Protein AF-A0A401FYY7-F1 (afdb_monomer)

Solvent-accessible surface area (backbone atoms only — not comparable to full-atom values): 11996 Å² total; per-residue (Å²): 141,81,68,73,78,65,67,81,70,75,74,79,74,84,84,77,81,66,84,77,64,70,66,56,82,83,46,60,68,59,44,51,37,48,54,52,28,50,55,24,48,53,52,36,46,54,49,53,52,37,45,75,74,70,44,91,59,58,73,73,67,46,46,60,27,31,53,48,30,21,55,30,21,47,52,44,15,53,54,24,49,79,69,70,36,59,67,46,15,52,27,20,43,49,28,18,54,28,26,48,53,34,45,51,34,63,74,69,70,51,63,72,66,60,42,51,53,31,52,56,54,26,56,54,28,53,54,47,40,44,51,72,33,66,67,58,46,39,44,52,54,44,44,49,50,52,51,37,53,52,23,61,74,70,64,38,53,70,56,37,37,52,44,20,51,50,42,30,52,53,15,50,45,38,30,54,44,19,65,76,73,68,36,67,71,43,35,54,43,14,52,50,35,26,51,23,18,51,45,24,28,56,18,38,77,67,69,31,63,68,46,28,51,52,22,54,62,55,33,44,53,57,38,54,51,42,54,71,74,53,109

Nearest PDB structures (foldseek):
  6ff6-assembly1_A-2  TM=3.230E-01  e=2.719E-02  synthetic construct
  1nze-assembly1_A  TM=7.481E-01  e=4.403E+00  Spinacia oleracea
  5xsj-assembly1_L  TM=5.744E-01  e=2.613E+00  Clostridium beijerinckii NCIMB 8052
  7udm-assembly1_A  TM=2.481E-01  e=8.077E-01  synthetic construct

Organism: NCBI:txid45657

Structure (mmCIF, N/CA/C/O backbone):
data_AF-A0A401FYY7-F1
#
_entry.id   AF-A0A401FYY7-F1
#
loop_
_atom_site.group_PDB
_atom_site.id
_atom_site.type_symbol
_atom_site.label_atom_id
_atom_site.label_alt_id
_atom_site.label_comp_id
_atom_site.label_asym_id
_atom_site.label_entity_id
_atom_site.label_seq_id
_atom_site.pdbx_PDB_ins_code
_atom_site.Cartn_x
_atom_site.Cartn_y
_atom_site.Cartn_z
_atom_site.occupancy
_atom_site.B_iso_or_equiv
_atom_site.auth_seq_id
_atom_site.auth_comp_id
_atom_site.auth_asym_id
_atom_site.auth_atom_id
_atom_site.pdbx_PDB_model_num
ATOM 1 N N . MET A 1 1 ? 9.884 29.434 -7.632 1.00 34.97 1 MET A N 1
ATOM 2 C CA . MET A 1 1 ? 8.665 28.593 -7.743 1.00 34.97 1 MET A CA 1
ATOM 3 C C . MET A 1 1 ? 8.981 27.089 -7.889 1.00 34.97 1 MET A C 1
ATOM 5 O O . MET A 1 1 ? 8.393 26.422 -8.722 1.00 34.97 1 MET A O 1
ATOM 9 N N . LYS A 1 2 ? 9.890 26.516 -7.077 1.00 31.02 2 LYS A N 1
ATOM 10 C CA . LYS A 1 2 ? 10.309 25.090 -7.161 1.00 31.02 2 LYS A CA 1
ATOM 11 C C . LYS A 1 2 ? 9.774 24.203 -6.016 1.00 31.02 2 LYS A C 1
ATOM 13 O O . LYS A 1 2 ? 10.138 23.041 -5.916 1.00 31.02 2 LYS A O 1
ATOM 18 N N . ARG A 1 3 ? 8.944 24.753 -5.119 1.00 32.41 3 ARG A N 1
ATOM 19 C CA . ARG A 1 3 ? 8.534 24.089 -3.865 1.00 32.41 3 ARG A CA 1
ATOM 20 C C . ARG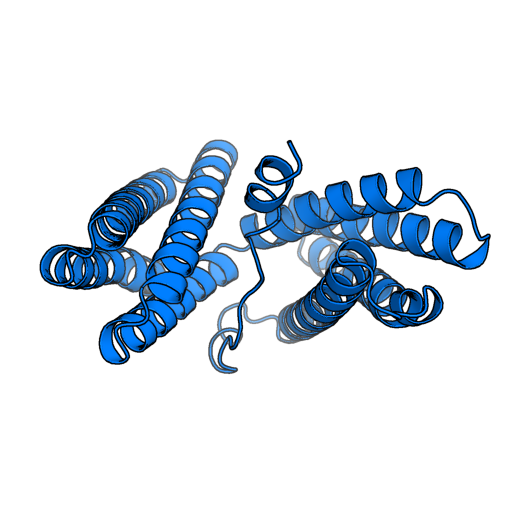 A 1 3 ? 7.188 23.351 -3.924 1.00 32.41 3 ARG A C 1
ATOM 22 O O . ARG A 1 3 ? 6.974 22.504 -3.075 1.00 32.41 3 ARG A O 1
ATOM 29 N N . MET A 1 4 ? 6.320 23.604 -4.908 1.00 25.28 4 MET A N 1
ATOM 30 C CA . MET A 1 4 ? 4.977 22.992 -4.937 1.00 25.28 4 MET A CA 1
ATOM 31 C C . MET A 1 4 ? 4.912 21.592 -5.562 1.00 25.28 4 MET A C 1
ATOM 33 O O . MET A 1 4 ? 4.047 20.814 -5.186 1.00 25.28 4 MET A O 1
ATOM 37 N N . ALA A 1 5 ? 5.864 21.209 -6.418 1.00 30.14 5 ALA A N 1
ATOM 38 C CA . ALA A 1 5 ? 5.933 19.834 -6.930 1.00 30.14 5 ALA A CA 1
ATOM 39 C C . ALA A 1 5 ? 6.381 18.808 -5.862 1.00 30.14 5 ALA A C 1
ATOM 41 O O . ALA A 1 5 ? 6.237 17.609 -6.063 1.00 30.14 5 ALA A O 1
ATOM 42 N N . ARG A 1 6 ? 6.890 19.278 -4.711 1.00 35.00 6 ARG A N 1
ATOM 43 C CA . ARG A 1 6 ? 7.362 18.444 -3.593 1.00 35.00 6 ARG A CA 1
ATOM 44 C C . ARG A 1 6 ? 6.236 17.825 -2.759 1.00 35.00 6 ARG A C 1
ATOM 46 O O . ARG A 1 6 ? 6.520 16.932 -1.976 1.00 35.00 6 ARG A O 1
ATOM 53 N N . LEU A 1 7 ? 4.986 18.273 -2.914 1.00 28.64 7 LEU A N 1
ATOM 54 C CA . LEU A 1 7 ? 3.879 17.826 -2.058 1.00 28.64 7 LEU A CA 1
ATOM 55 C C . LEU A 1 7 ? 3.088 16.627 -2.611 1.00 28.64 7 LEU A C 1
ATOM 57 O O . LEU A 1 7 ? 2.381 15.985 -1.852 1.00 28.64 7 LEU A O 1
ATOM 61 N N . MET A 1 8 ? 3.210 16.294 -3.902 1.00 29.27 8 MET A N 1
ATOM 62 C CA . MET A 1 8 ? 2.461 15.175 -4.508 1.00 29.27 8 MET A CA 1
ATOM 63 C C . MET A 1 8 ? 3.218 13.838 -4.526 1.00 29.27 8 MET A C 1
ATOM 65 O O . MET A 1 8 ? 2.650 12.822 -4.906 1.00 29.27 8 MET A O 1
ATOM 69 N N . VAL A 1 9 ? 4.490 13.825 -4.113 1.00 32.56 9 VAL A N 1
ATOM 70 C CA . VAL A 1 9 ? 5.359 12.627 -4.100 1.00 32.56 9 VAL A CA 1
ATOM 71 C C . VAL A 1 9 ? 5.459 12.011 -2.688 1.00 32.56 9 VAL A C 1
ATOM 73 O O . VAL A 1 9 ? 6.023 10.936 -2.499 1.00 32.56 9 VAL A O 1
ATOM 76 N N . ILE A 1 10 ? 4.854 12.662 -1.688 1.00 32.62 10 ILE A N 1
ATOM 77 C CA . ILE A 1 10 ? 4.784 12.218 -0.290 1.00 32.62 10 ILE A CA 1
ATOM 78 C C . ILE A 1 10 ? 3.644 11.199 -0.148 1.00 32.62 10 ILE A C 1
ATOM 80 O O . ILE A 1 10 ? 2.562 11.545 0.298 1.00 32.62 10 ILE A O 1
ATOM 84 N N . CYS A 1 11 ? 3.860 9.960 -0.586 1.00 31.83 11 CYS A N 1
ATOM 85 C CA . CYS A 1 11 ? 3.045 8.784 -0.227 1.00 31.83 11 CYS A CA 1
ATOM 86 C C . CYS A 1 11 ? 3.949 7.532 -0.194 1.00 31.83 11 CYS A C 1
ATOM 88 O O . CYS A 1 11 ? 3.632 6.477 -0.745 1.00 31.83 11 CYS A O 1
ATOM 90 N N . PHE A 1 12 ? 5.148 7.685 0.389 1.00 39.62 12 PH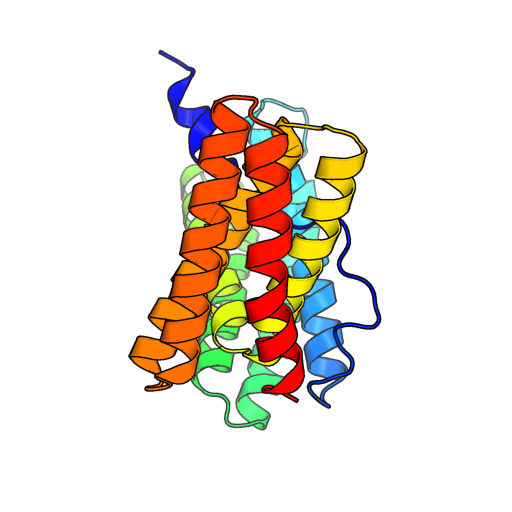E A N 1
ATOM 91 C CA . PHE A 1 12 ? 6.129 6.619 0.620 1.00 39.62 12 PHE A CA 1
ATOM 92 C C . PHE A 1 12 ? 5.573 5.587 1.616 1.00 39.62 12 PHE A C 1
ATOM 94 O O . PHE A 1 12 ? 5.674 5.737 2.829 1.00 39.62 12 PHE A O 1
ATOM 101 N N . VAL A 1 13 ? 4.948 4.542 1.077 1.00 34.25 13 VAL A N 1
ATOM 102 C CA . VAL A 1 13 ? 5.438 3.162 1.193 1.00 34.25 13 VAL A CA 1
ATOM 103 C C . VAL A 1 13 ? 6.042 2.795 2.564 1.00 34.25 13 VAL A C 1
ATOM 105 O O . VAL A 1 13 ? 7.248 2.873 2.788 1.00 34.25 13 VAL A O 1
ATOM 108 N N . SER A 1 14 ? 5.149 2.378 3.463 1.00 37.47 14 SER A N 1
ATOM 109 C CA . SER A 1 14 ? 5.256 1.188 4.327 1.00 37.47 14 SER A CA 1
ATOM 110 C C . SER A 1 14 ? 6.664 0.627 4.593 1.00 37.47 14 SER A C 1
ATOM 112 O O . SER A 1 14 ? 7.123 -0.338 3.968 1.00 37.47 14 SER A O 1
ATOM 114 N N . LEU A 1 15 ? 7.314 1.175 5.619 1.00 31.44 15 LEU A N 1
ATOM 115 C CA . LEU A 1 15 ? 8.371 0.493 6.355 1.00 31.44 15 LEU A CA 1
ATOM 116 C C . LEU A 1 15 ? 7.721 -0.443 7.385 1.00 31.44 15 LEU A C 1
ATOM 118 O O . LEU A 1 15 ? 7.143 0.019 8.355 1.00 31.44 15 LEU A O 1
ATOM 122 N N . LEU A 1 16 ? 7.923 -1.754 7.187 1.00 36.19 16 LEU A N 1
ATOM 123 C CA . LEU A 1 16 ? 7.685 -2.853 8.142 1.00 36.19 16 LEU A CA 1
ATOM 124 C C . LEU A 1 16 ? 6.231 -3.353 8.277 1.00 36.19 16 LEU A C 1
ATOM 126 O O . LEU A 1 16 ? 5.574 -3.131 9.286 1.00 36.19 16 LEU A O 1
ATOM 130 N N . MET A 1 17 ? 5.769 -4.190 7.337 1.00 33.38 17 MET A N 1
ATOM 131 C CA . MET A 1 17 ? 4.625 -5.077 7.616 1.00 33.38 17 MET A CA 1
ATOM 132 C C . MET A 1 17 ? 5.096 -6.413 8.214 1.00 33.38 17 MET A C 1
ATOM 134 O O . MET A 1 17 ? 5.808 -7.160 7.533 1.00 33.38 17 MET A O 1
ATOM 138 N N . PRO A 1 18 ? 4.734 -6.735 9.474 1.00 32.28 18 PRO A N 1
ATOM 139 C CA . PRO A 1 18 ? 5.221 -7.925 10.155 1.00 32.28 18 PRO A CA 1
ATOM 140 C C . PRO A 1 18 ? 4.635 -9.211 9.562 1.00 32.28 18 PRO A C 1
ATOM 142 O O . PRO A 1 18 ? 3.463 -9.304 9.203 1.00 32.28 18 PRO A O 1
ATOM 145 N N . ALA A 1 19 ? 5.485 -10.235 9.499 1.00 31.52 19 ALA A N 1
ATOM 146 C CA . ALA A 1 19 ? 5.280 -11.513 8.824 1.00 31.52 19 ALA A CA 1
ATOM 147 C C . ALA A 1 19 ? 3.986 -12.278 9.188 1.00 31.52 19 ALA A C 1
ATOM 149 O O . ALA A 1 19 ? 3.525 -13.069 8.364 1.00 31.52 19 ALA A O 1
ATOM 150 N N . ALA A 1 20 ? 3.389 -12.013 10.356 1.00 30.67 20 ALA A N 1
ATOM 151 C CA . ALA A 1 20 ? 2.183 -12.672 10.878 1.00 30.67 20 ALA A CA 1
ATOM 152 C C . ALA A 1 20 ? 0.874 -12.255 10.181 1.00 30.67 20 ALA A C 1
ATOM 154 O O . ALA A 1 20 ? -0.130 -12.953 10.265 1.00 30.67 20 ALA A O 1
ATOM 155 N N . VAL A 1 21 ? 0.905 -11.121 9.484 1.00 31.28 21 VAL A N 1
ATOM 156 C CA . VAL A 1 21 ? -0.242 -10.485 8.840 1.00 31.28 21 VAL A CA 1
ATOM 157 C C . VAL A 1 21 ? -0.788 -11.334 7.685 1.00 31.28 21 VAL A C 1
ATOM 159 O O . VAL A 1 21 ? -1.969 -11.625 7.628 1.00 31.28 21 VAL A O 1
ATOM 162 N N . LEU A 1 22 ? 0.077 -11.899 6.846 1.00 34.59 22 LEU A N 1
ATOM 163 C CA . LEU A 1 22 ? -0.355 -12.640 5.661 1.00 34.59 22 LEU A CA 1
ATOM 164 C C . LEU A 1 22 ? -0.590 -14.139 5.915 1.00 34.59 22 LEU A C 1
ATOM 166 O O . LEU A 1 22 ? -0.252 -14.956 5.071 1.00 34.59 22 LEU A O 1
ATOM 170 N N . ALA A 1 23 ? -1.132 -14.524 7.068 1.00 32.59 23 ALA A N 1
ATOM 171 C CA . ALA A 1 23 ? -1.552 -15.907 7.335 1.00 32.59 23 ALA A CA 1
ATOM 172 C C . ALA A 1 23 ? -3.072 -16.115 7.147 1.00 32.59 23 ALA A C 1
ATOM 174 O O . ALA A 1 23 ? -3.551 -17.243 7.203 1.00 32.59 23 ALA A O 1
ATOM 175 N N . ALA A 1 24 ? -3.843 -15.046 6.900 1.00 35.16 24 ALA A N 1
ATOM 176 C CA . ALA A 1 24 ? -5.304 -15.087 6.991 1.00 35.16 24 ALA A CA 1
ATOM 177 C C . ALA A 1 24 ? -6.064 -15.341 5.666 1.00 35.16 24 ALA A C 1
ATOM 179 O O . ALA A 1 24 ? -7.232 -15.706 5.717 1.00 35.16 24 ALA A O 1
ATOM 180 N N . THR A 1 25 ? -5.442 -15.239 4.475 1.00 44.88 25 THR A N 1
ATOM 181 C CA . THR A 1 25 ? -6.155 -15.530 3.197 1.00 44.88 25 THR A CA 1
ATOM 182 C C . THR A 1 25 ? -6.094 -16.988 2.725 1.00 44.88 25 THR A C 1
ATOM 184 O O . THR A 1 25 ? -6.658 -17.305 1.679 1.00 44.88 25 THR A O 1
ATOM 187 N N . GLY A 1 26 ? -5.425 -17.887 3.455 1.00 47.75 26 GLY A N 1
ATOM 188 C CA . GLY A 1 26 ? -5.318 -19.314 3.110 1.00 47.75 26 GLY A CA 1
ATOM 189 C C . GLY A 1 26 ? -4.534 -19.644 1.827 1.00 47.75 26 GLY A C 1
ATOM 190 O O . GLY A 1 26 ? -4.282 -20.815 1.568 1.00 47.75 26 GLY A O 1
ATOM 191 N N . ASP A 1 27 ? -4.118 -18.645 1.043 1.00 61.56 27 ASP A N 1
ATOM 192 C CA . ASP A 1 27 ? -3.336 -18.813 -0.185 1.00 61.56 27 ASP A CA 1
ATOM 193 C C . ASP A 1 27 ? -1.938 -18.207 0.008 1.00 61.56 27 ASP A C 1
ATOM 195 O O . ASP A 1 27 ? -1.643 -17.070 -0.379 1.00 61.56 27 ASP A O 1
ATOM 199 N N . GLU A 1 28 ? -1.074 -18.967 0.687 1.00 67.19 28 GLU A N 1
ATOM 200 C CA . GLU A 1 28 ? 0.308 -18.570 0.983 1.00 67.19 28 GLU A CA 1
ATOM 201 C C . GLU A 1 28 ? 1.094 -18.195 -0.283 1.00 67.19 28 GLU A C 1
ATOM 203 O O . GLU A 1 28 ? 1.972 -17.327 -0.234 1.00 67.19 28 GLU A O 1
ATOM 208 N N . ALA A 1 29 ? 0.754 -18.794 -1.430 1.00 69.06 29 ALA A N 1
ATOM 209 C CA . ALA A 1 29 ? 1.386 -18.499 -2.709 1.00 69.06 29 ALA A CA 1
ATOM 210 C C . ALA A 1 29 ? 1.041 -17.084 -3.191 1.00 69.06 29 ALA A C 1
ATOM 212 O O . ALA A 1 29 ? 1.950 -16.319 -3.537 1.00 69.06 29 ALA A O 1
ATOM 213 N N . PHE A 1 30 ? -0.241 -16.701 -3.150 1.00 67.25 30 PHE A N 1
ATOM 214 C CA . PHE A 1 30 ? -0.674 -15.344 -3.502 1.00 67.25 30 PHE A CA 1
ATOM 215 C C . PHE A 1 30 ? -0.003 -14.299 -2.608 1.00 67.25 30 PHE A C 1
ATOM 217 O O . PHE A 1 30 ? 0.519 -13.289 -3.081 1.00 67.25 30 PHE A O 1
ATOM 224 N N . LEU A 1 31 ? 0.048 -14.568 -1.307 1.00 65.44 31 LEU A N 1
ATOM 225 C CA . LEU A 1 31 ? 0.601 -13.654 -0.311 1.00 65.44 31 LEU A CA 1
ATOM 226 C C . LEU A 1 31 ? 2.118 -13.497 -0.427 1.00 65.44 31 LEU A C 1
ATOM 228 O O . LEU A 1 31 ? 2.640 -12.388 -0.302 1.00 65.44 31 LEU A O 1
ATOM 232 N N . SER A 1 32 ? 2.834 -14.591 -0.683 1.00 73.00 32 SER A N 1
ATOM 233 C CA . SER A 1 32 ? 4.276 -14.567 -0.940 1.00 73.00 32 SER A CA 1
ATOM 234 C C . SER A 1 32 ? 4.602 -13.725 -2.177 1.00 73.00 32 SER A C 1
ATOM 236 O O . SER A 1 32 ? 5.463 -12.840 -2.129 1.00 73.00 32 SER A O 1
ATOM 238 N N . LEU A 1 33 ? 3.847 -13.920 -3.262 1.00 75.00 33 LEU A N 1
ATOM 239 C CA . LEU A 1 33 ? 4.000 -13.141 -4.491 1.00 75.00 33 LEU A CA 1
ATOM 240 C C . LEU A 1 33 ? 3.649 -11.672 -4.295 1.00 75.00 33 LEU A C 1
ATOM 242 O O . LEU A 1 33 ? 4.373 -10.801 -4.780 1.00 75.00 33 LEU A O 1
ATOM 246 N N . TYR A 1 34 ? 2.587 -11.380 -3.547 1.00 72.44 34 TYR A N 1
ATOM 247 C CA . TYR A 1 34 ? 2.219 -10.013 -3.212 1.00 72.44 34 TYR A CA 1
ATOM 248 C C . TYR A 1 34 ? 3.331 -9.323 -2.407 1.00 72.44 34 TYR A C 1
ATOM 250 O O . TYR A 1 34 ? 3.779 -8.241 -2.784 1.00 72.44 34 TYR A O 1
ATOM 258 N N . ARG A 1 35 ? 3.870 -9.978 -1.366 1.00 71.62 35 ARG A N 1
ATOM 259 C CA . ARG A 1 35 ? 5.002 -9.452 -0.577 1.00 71.62 35 ARG A CA 1
ATOM 260 C C . ARG A 1 35 ? 6.238 -9.196 -1.437 1.00 71.62 35 ARG A C 1
ATOM 262 O O . ARG A 1 35 ? 6.878 -8.155 -1.298 1.00 71.62 35 ARG A O 1
ATOM 269 N N . SER A 1 36 ? 6.566 -10.120 -2.338 1.00 80.31 36 SER A N 1
ATOM 270 C CA . SER A 1 36 ? 7.683 -9.937 -3.267 1.00 80.31 36 SER A CA 1
ATOM 271 C C . SER A 1 36 ? 7.436 -8.764 -4.222 1.00 80.31 36 SER A C 1
ATOM 273 O O . SER A 1 36 ? 8.339 -7.958 -4.426 1.00 80.31 36 SER A O 1
ATOM 275 N N . THR A 1 37 ? 6.213 -8.616 -4.740 1.00 79.12 37 THR A N 1
ATOM 276 C CA . THR A 1 37 ? 5.810 -7.479 -5.589 1.00 79.12 37 THR A CA 1
ATOM 277 C C . THR A 1 37 ? 5.938 -6.158 -4.842 1.00 79.12 37 THR A C 1
ATOM 279 O O . THR A 1 37 ? 6.509 -5.209 -5.375 1.00 79.12 37 THR A O 1
ATOM 282 N N . ALA A 1 38 ? 5.474 -6.101 -3.592 1.00 71.62 38 ALA A N 1
ATOM 283 C CA . ALA A 1 38 ? 5.597 -4.922 -2.744 1.00 71.62 38 ALA A CA 1
ATOM 284 C C . ALA A 1 38 ? 7.071 -4.564 -2.505 1.00 71.62 38 ALA A C 1
ATOM 286 O O . ALA A 1 38 ? 7.470 -3.429 -2.735 1.00 71.62 38 ALA A O 1
ATOM 287 N N . LYS A 1 39 ? 7.924 -5.537 -2.161 1.00 78.44 39 LYS A N 1
ATOM 288 C CA . LYS A 1 39 ? 9.366 -5.295 -1.985 1.00 78.44 39 LYS A CA 1
ATOM 289 C C . LYS A 1 39 ? 10.005 -4.667 -3.230 1.00 78.44 39 LYS A C 1
ATOM 291 O O . LYS A 1 39 ? 10.706 -3.663 -3.112 1.00 78.44 39 LYS A O 1
ATOM 296 N N . SER A 1 40 ? 9.748 -5.226 -4.411 1.00 83.19 40 SER A N 1
ATOM 297 C CA . SER A 1 40 ? 10.289 -4.689 -5.665 1.00 83.19 40 SER A CA 1
ATOM 298 C C . SER A 1 40 ? 9.677 -3.328 -6.013 1.00 83.19 40 SER A C 1
ATOM 300 O O . SER A 1 40 ? 10.382 -2.453 -6.503 1.00 83.19 40 SER A O 1
ATOM 302 N N . THR A 1 41 ? 8.408 -3.087 -5.673 1.00 77.56 41 THR A N 1
ATOM 303 C CA . THR A 1 41 ? 7.768 -1.763 -5.795 1.00 77.56 41 THR A CA 1
ATOM 304 C C . THR A 1 41 ? 8.489 -0.708 -4.970 1.00 77.56 41 THR A C 1
ATOM 306 O O . THR A 1 41 ? 8.759 0.384 -5.467 1.00 77.56 41 THR A O 1
ATOM 309 N N . ASN A 1 42 ? 8.849 -1.049 -3.734 1.00 67.50 42 ASN A N 1
ATOM 310 C CA . ASN A 1 42 ? 9.546 -0.149 -2.820 1.00 67.50 42 ASN A CA 1
ATOM 311 C C . ASN A 1 42 ? 10.93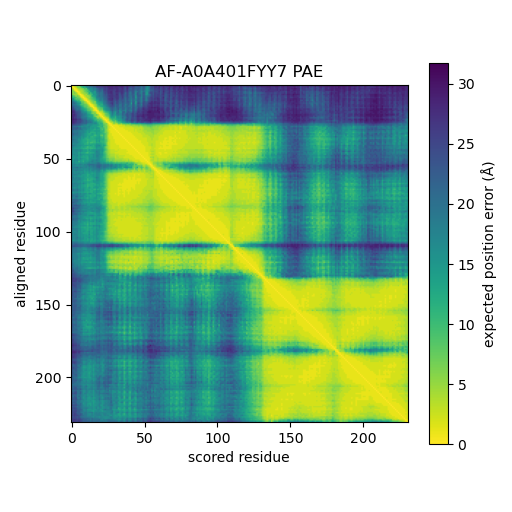9 0.192 -3.352 1.00 67.50 42 ASN A C 1
ATOM 313 O O . ASN A 1 42 ? 11.349 1.351 -3.342 1.00 67.50 42 ASN A O 1
ATOM 317 N N . GLN A 1 43 ? 11.649 -0.816 -3.864 1.00 79.81 43 GLN A N 1
ATOM 318 C CA . GLN A 1 43 ? 12.957 -0.621 -4.479 1.00 79.81 43 GLN A CA 1
ATOM 319 C C . GLN A 1 43 ? 12.865 0.256 -5.733 1.00 79.81 43 GLN A C 1
ATOM 321 O O . GLN A 1 43 ? 13.633 1.207 -5.866 1.00 79.81 43 GLN A O 1
ATOM 326 N N . LEU A 1 44 ? 11.911 -0.028 -6.629 1.00 80.31 44 LEU A N 1
ATOM 327 C CA . LEU A 1 44 ? 11.670 0.778 -7.827 1.00 80.31 44 LEU A CA 1
ATOM 328 C C . LEU A 1 44 ? 11.399 2.235 -7.456 1.00 80.31 44 LEU A C 1
ATOM 330 O O . LEU A 1 44 ? 11.965 3.145 -8.056 1.00 80.31 44 LEU A O 1
ATOM 334 N N . PHE A 1 45 ? 10.572 2.450 -6.436 1.00 70.62 45 PHE A N 1
ATOM 335 C CA . PHE A 1 45 ? 10.226 3.785 -5.987 1.00 70.62 45 PHE A CA 1
ATOM 336 C C . PHE A 1 45 ? 11.434 4.548 -5.443 1.00 70.62 45 PHE A C 1
ATOM 338 O O . PHE A 1 45 ? 11.687 5.662 -5.890 1.00 70.62 45 PHE A O 1
ATOM 345 N N . GLY A 1 46 ? 12.230 3.933 -4.561 1.00 64.56 46 GLY A N 1
ATOM 346 C CA . GLY A 1 46 ? 13.444 4.557 -4.023 1.00 64.56 46 GLY A CA 1
ATOM 347 C C . GLY A 1 46 ? 14.419 5.001 -5.118 1.00 64.56 46 GLY A C 1
ATOM 348 O O . GLY A 1 46 ? 14.963 6.105 -5.061 1.00 64.56 46 GLY A O 1
ATOM 349 N N . LEU A 1 47 ? 14.580 4.181 -6.159 1.00 75.75 47 LEU A N 1
ATOM 350 C CA . LEU A 1 47 ? 15.424 4.503 -7.311 1.00 75.75 47 LEU A CA 1
ATOM 351 C C . LEU A 1 47 ? 14.843 5.647 -8.159 1.00 75.75 47 LEU A C 1
ATOM 353 O O . LEU A 1 47 ? 15.573 6.559 -8.549 1.00 75.75 47 LEU A O 1
ATOM 357 N N . VAL A 1 48 ? 13.531 5.639 -8.420 1.00 71.75 48 VAL A N 1
ATOM 358 C CA . VAL A 1 48 ? 12.848 6.723 -9.151 1.00 71.75 48 VAL A CA 1
ATOM 359 C C . VAL A 1 48 ? 12.932 8.042 -8.383 1.00 71.75 48 VAL A C 1
ATOM 361 O O . VAL A 1 48 ? 13.221 9.075 -8.984 1.00 71.75 48 VAL A O 1
ATOM 364 N N . SER A 1 49 ? 12.739 8.024 -7.064 1.00 64.19 49 SER A N 1
ATOM 365 C CA . SER A 1 49 ? 12.872 9.214 -6.220 1.00 64.19 49 SER A CA 1
ATOM 366 C C . SER A 1 49 ? 14.294 9.766 -6.245 1.00 64.19 49 SER A C 1
ATOM 368 O O . SER A 1 49 ? 14.472 10.956 -6.491 1.00 64.19 49 SER A O 1
ATOM 370 N N . SER A 1 50 ? 15.310 8.906 -6.108 1.00 68.31 50 SER A N 1
ATOM 371 C CA . SER A 1 50 ? 16.713 9.324 -6.219 1.00 68.31 50 SER A CA 1
ATOM 372 C C . SER A 1 50 ? 17.012 9.989 -7.570 1.00 68.31 50 SER A C 1
ATOM 374 O O . SER A 1 50 ? 17.633 11.051 -7.604 1.00 68.31 50 SER A O 1
ATOM 376 N N . LEU A 1 51 ? 16.503 9.432 -8.677 1.00 67.81 51 LEU A N 1
ATOM 377 C CA . LEU A 1 51 ? 16.613 10.043 -10.008 1.00 67.81 51 LEU A CA 1
ATOM 378 C C . LEU A 1 51 ? 15.938 11.419 -10.090 1.00 67.81 51 LEU A C 1
ATOM 380 O O . LEU A 1 51 ? 16.473 12.335 -10.718 1.00 67.81 51 LEU A O 1
ATOM 384 N N . MET A 1 52 ? 14.757 11.570 -9.487 1.00 62.12 52 MET A N 1
ATOM 385 C CA . MET A 1 52 ? 14.011 12.834 -9.485 1.00 62.12 52 MET A CA 1
ATOM 386 C C . MET A 1 52 ? 14.700 13.924 -8.659 1.00 62.12 52 MET A C 1
ATOM 388 O O . MET A 1 52 ? 14.633 15.097 -9.030 1.00 62.12 52 MET A O 1
ATOM 392 N N . ASP A 1 53 ? 15.399 13.537 -7.594 1.00 62.12 53 ASP A N 1
ATOM 393 C CA . ASP A 1 53 ? 16.162 14.444 -6.734 1.00 62.12 53 ASP A CA 1
ATOM 394 C C . ASP A 1 53 ? 17.555 14.787 -7.294 1.00 62.12 53 ASP A C 1
ATOM 396 O O . ASP A 1 53 ? 18.313 15.533 -6.674 1.00 62.12 53 ASP A O 1
ATOM 400 N N . GLY A 1 54 ? 17.881 14.301 -8.497 1.00 61.16 54 GLY A N 1
ATOM 401 C CA . GLY A 1 54 ? 19.158 14.558 -9.163 1.00 61.16 54 GLY A CA 1
ATOM 402 C C . GLY A 1 54 ? 20.309 13.690 -8.651 1.00 61.16 54 GLY A C 1
ATOM 403 O O . GLY A 1 54 ? 21.465 14.053 -8.850 1.00 61.16 54 GLY A O 1
ATOM 404 N N . GLY A 1 55 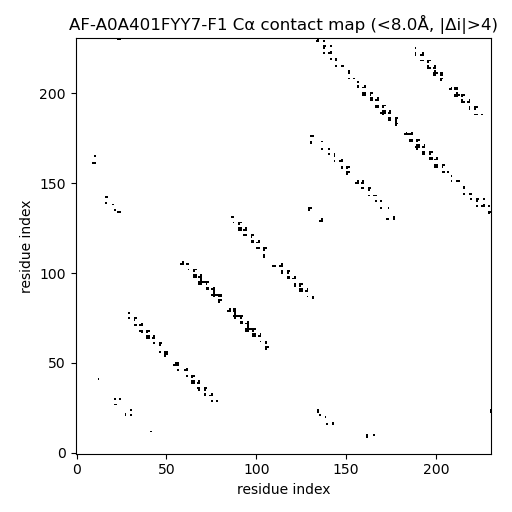? 20.005 12.572 -7.988 1.00 68.50 55 GLY A N 1
ATOM 405 C CA . GLY A 1 55 ? 20.989 11.577 -7.574 1.00 68.50 55 GLY A CA 1
ATOM 406 C C . GLY A 1 55 ? 21.574 10.783 -8.747 1.00 68.50 55 GLY A C 1
ATOM 407 O O . GLY A 1 55 ? 20.994 10.705 -9.830 1.00 68.50 55 GLY A O 1
ATOM 408 N N . GLU A 1 56 ? 22.719 10.144 -8.506 1.00 63.94 56 GLU A N 1
ATOM 409 C CA . GLU A 1 56 ? 23.489 9.357 -9.487 1.00 63.94 56 GLU A CA 1
ATOM 410 C C . GLU A 1 56 ? 22.944 7.931 -9.695 1.00 63.94 56 GLU A C 1
ATOM 412 O O . GLU A 1 56 ? 23.696 6.982 -9.910 1.00 63.94 56 GLU A O 1
ATOM 417 N N . THR A 1 57 ? 21.629 7.735 -9.598 1.00 66.44 57 THR A N 1
ATOM 418 C CA . THR A 1 57 ? 21.052 6.407 -9.831 1.00 66.44 57 THR A CA 1
ATOM 419 C C . THR A 1 57 ? 21.165 6.044 -11.312 1.00 66.44 57 THR A C 1
ATOM 421 O O . THR A 1 57 ? 20.684 6.773 -12.179 1.00 66.44 57 THR A O 1
ATOM 424 N N . ASP A 1 58 ? 21.773 4.897 -11.613 1.00 75.75 58 ASP A N 1
ATOM 425 C CA . ASP A 1 58 ? 21.811 4.358 -12.971 1.00 75.75 58 ASP A CA 1
ATOM 426 C C . ASP A 1 58 ? 20.397 3.937 -13.411 1.00 75.75 58 ASP A C 1
ATOM 428 O O . ASP A 1 58 ? 19.693 3.213 -12.703 1.00 75.75 58 ASP A O 1
ATOM 432 N N . ILE A 1 59 ? 19.981 4.357 -14.607 1.00 73.75 59 ILE A N 1
ATOM 433 C CA . ILE A 1 59 ? 18.714 3.942 -15.227 1.00 73.75 59 ILE A CA 1
ATOM 434 C C . ILE A 1 59 ? 18.647 2.410 -15.339 1.00 73.75 59 ILE A C 1
ATOM 436 O O . ILE A 1 59 ? 17.569 1.834 -15.177 1.00 73.75 59 ILE A O 1
ATOM 440 N N . ALA A 1 60 ? 19.784 1.733 -15.536 1.00 80.06 60 ALA A N 1
ATOM 441 C CA . ALA A 1 60 ? 19.842 0.274 -15.557 1.00 80.06 60 ALA A CA 1
ATOM 442 C C . ALA A 1 60 ? 19.449 -0.361 -14.209 1.00 80.06 60 ALA A C 1
ATOM 444 O O . ALA A 1 60 ? 18.891 -1.460 -14.194 1.00 80.06 60 ALA A O 1
ATOM 445 N N . ALA A 1 61 ? 19.641 0.338 -13.083 1.00 86.25 61 ALA A N 1
ATOM 446 C CA . ALA A 1 61 ? 19.246 -0.148 -11.760 1.00 86.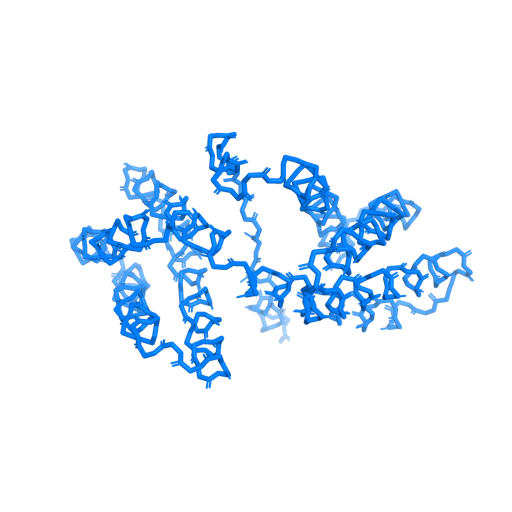25 61 ALA A CA 1
ATOM 447 C C . ALA A 1 61 ? 17.719 -0.274 -11.604 1.00 86.25 61 ALA A C 1
ATOM 449 O O . ALA A 1 61 ? 17.249 -1.061 -10.781 1.00 86.25 61 ALA A O 1
ATOM 450 N N . LEU A 1 62 ? 16.935 0.443 -12.421 1.00 85.62 62 LEU A N 1
ATOM 451 C CA . LEU A 1 62 ? 15.471 0.340 -12.442 1.00 85.62 62 LEU A CA 1
ATOM 452 C C . LEU A 1 62 ? 14.977 -0.984 -13.042 1.00 85.62 62 LEU A C 1
ATOM 454 O O . LEU A 1 62 ? 13.880 -1.430 -12.708 1.00 85.62 62 LEU A O 1
ATOM 458 N N . LEU A 1 63 ? 15.763 -1.622 -13.919 1.00 89.62 63 LEU A N 1
ATOM 459 C CA . LEU A 1 63 ? 15.322 -2.800 -14.675 1.00 89.62 63 LEU A CA 1
ATOM 460 C C . LEU A 1 63 ? 15.040 -4.007 -13.780 1.00 89.62 63 LEU A C 1
ATOM 462 O O . LEU A 1 63 ? 14.055 -4.704 -14.008 1.00 89.62 63 LEU A O 1
ATOM 466 N N . GLY A 1 64 ? 15.859 -4.230 -12.747 1.00 93.19 64 GLY A N 1
ATOM 467 C CA . GLY A 1 64 ? 15.680 -5.351 -11.819 1.00 93.19 64 GLY A CA 1
ATOM 468 C C . GLY A 1 64 ? 14.300 -5.334 -11.146 1.00 93.19 64 GLY A C 1
ATOM 469 O O . GLY A 1 64 ? 13.515 -6.262 -11.355 1.00 93.19 64 GLY A O 1
ATOM 470 N N . PRO A 1 65 ? 13.956 -4.260 -10.411 1.00 91.25 65 PRO A N 1
ATOM 471 C CA . PRO A 1 65 ? 12.635 -4.103 -9.809 1.00 91.25 65 PRO A CA 1
ATOM 472 C C . PRO A 1 65 ? 11.479 -4.171 -10.811 1.00 91.25 65 PRO A C 1
ATOM 474 O O . PRO A 1 65 ? 10.463 -4.802 -10.528 1.00 91.25 65 PRO A O 1
ATOM 477 N N . VAL A 1 66 ? 11.628 -3.563 -11.991 1.00 91.75 66 VAL A N 1
ATOM 478 C CA . VAL A 1 66 ? 10.602 -3.593 -13.047 1.00 91.75 66 VAL A CA 1
ATOM 479 C C . VAL A 1 66 ? 10.331 -5.023 -13.522 1.00 91.75 66 VAL A C 1
ATOM 481 O O . VAL A 1 66 ? 9.172 -5.435 -13.617 1.00 91.75 66 VAL A O 1
ATOM 484 N N . ASP A 1 67 ? 11.380 -5.806 -13.778 1.00 95.00 67 ASP A N 1
ATOM 485 C CA . ASP A 1 67 ? 11.245 -7.196 -14.215 1.00 95.00 67 ASP A CA 1
ATOM 486 C C . ASP A 1 67 ? 10.653 -8.095 -13.118 1.00 95.00 67 ASP A C 1
ATOM 488 O O . ASP A 1 67 ? 9.840 -8.976 -13.423 1.00 95.00 67 ASP A O 1
ATOM 492 N N . ASP A 1 68 ? 11.007 -7.863 -11.851 1.00 93.88 68 ASP A N 1
ATOM 493 C CA . ASP A 1 68 ? 10.412 -8.563 -10.708 1.00 93.88 68 ASP A CA 1
ATOM 494 C C . ASP A 1 68 ? 8.913 -8.288 -10.584 1.00 93.88 68 ASP A C 1
ATOM 496 O O . ASP A 1 68 ? 8.117 -9.231 -10.522 1.00 93.88 68 ASP A O 1
ATOM 500 N N . ILE A 1 69 ? 8.513 -7.011 -10.590 1.00 88.88 69 ILE A N 1
ATOM 501 C CA . ILE A 1 69 ? 7.104 -6.618 -10.477 1.00 88.88 69 ILE A CA 1
ATOM 502 C C . ILE A 1 69 ? 6.318 -7.210 -11.643 1.00 88.88 69 ILE A C 1
ATOM 504 O O . ILE A 1 69 ? 5.264 -7.801 -11.417 1.00 88.88 69 ILE A O 1
ATOM 508 N N . ARG A 1 70 ? 6.836 -7.133 -12.877 1.00 95.19 70 ARG A N 1
ATOM 509 C CA . ARG A 1 70 ? 6.188 -7.727 -14.055 1.00 95.19 70 ARG A CA 1
ATOM 510 C C . ARG A 1 70 ? 5.930 -9.222 -13.865 1.00 95.19 70 ARG A C 1
ATOM 512 O O . ARG A 1 70 ? 4.806 -9.682 -14.063 1.00 95.19 70 ARG A O 1
ATOM 519 N N . ARG A 1 71 ? 6.962 -9.985 -13.481 1.00 95.31 71 ARG A N 1
ATOM 520 C CA . ARG A 1 71 ? 6.852 -11.440 -13.280 1.00 95.31 71 ARG A CA 1
ATOM 521 C C . ARG A 1 71 ? 5.876 -11.789 -12.166 1.00 95.31 71 ARG A C 1
ATOM 523 O O . ARG A 1 71 ? 5.086 -12.716 -12.326 1.00 95.31 71 ARG A O 1
ATOM 530 N N . ASN A 1 72 ? 5.938 -11.079 -11.045 1.00 87.75 72 ASN A N 1
ATOM 531 C CA . ASN A 1 72 ? 5.067 -11.369 -9.915 1.0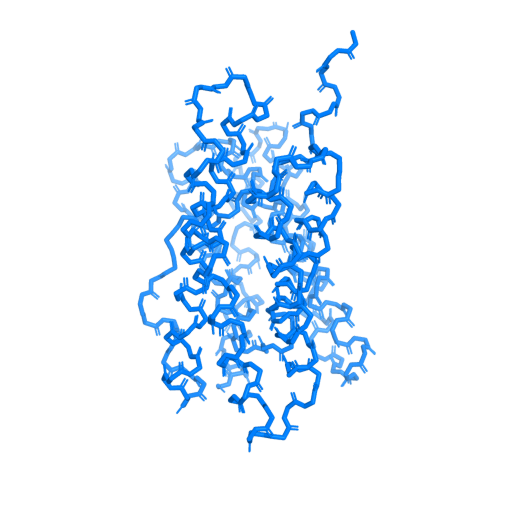0 87.75 72 ASN A CA 1
ATOM 532 C C . ASN A 1 72 ? 3.615 -10.988 -10.205 1.00 87.75 72 ASN A C 1
ATOM 534 O O . ASN A 1 72 ? 2.721 -11.754 -9.864 1.00 87.75 72 ASN A O 1
ATOM 538 N N . SER A 1 73 ? 3.384 -9.870 -10.897 1.00 86.06 73 SER A N 1
ATOM 539 C CA . SER A 1 73 ? 2.050 -9.434 -11.327 1.00 86.06 73 SER A CA 1
ATOM 540 C C . SER A 1 73 ? 1.386 -10.466 -12.241 1.00 86.06 73 SER A C 1
ATOM 542 O O . SER A 1 73 ? 0.220 -10.795 -12.060 1.00 86.06 73 SER A O 1
ATOM 544 N N . GLU A 1 74 ? 2.146 -11.068 -13.158 1.00 91.56 74 GLU A N 1
ATOM 545 C CA . GLU A 1 74 ? 1.637 -12.133 -14.028 1.00 91.56 74 GLU A CA 1
ATOM 546 C C . GLU A 1 74 ? 1.257 -13.402 -13.245 1.00 91.56 74 GLU A C 1
ATOM 548 O O . GLU A 1 74 ? 0.224 -14.019 -13.504 1.00 91.56 74 GLU A O 1
ATOM 553 N N . LYS A 1 75 ? 2.042 -13.769 -12.226 1.00 87.62 75 LYS A N 1
ATOM 554 C CA . LYS A 1 75 ? 1.699 -14.891 -11.338 1.00 87.62 75 LYS A CA 1
ATOM 555 C C . LYS A 1 75 ? 0.483 -14.578 -10.458 1.00 87.62 75 LYS A C 1
ATOM 557 O O . LYS A 1 75 ? -0.367 -15.442 -10.266 1.00 87.62 75 LYS A O 1
ATOM 562 N N . LEU A 1 76 ? 0.375 -13.349 -9.950 1.00 79.00 76 LEU A N 1
ATOM 563 C CA . LEU A 1 76 ? -0.788 -12.881 -9.187 1.00 79.00 76 LEU A CA 1
ATOM 564 C C . LEU A 1 76 ? -2.060 -12.913 -10.039 1.00 79.00 76 LEU A C 1
ATOM 566 O O . LEU A 1 76 ? -3.100 -13.346 -9.544 1.00 79.00 76 LEU A O 1
ATOM 570 N N . ARG A 1 77 ? -1.965 -12.531 -11.320 1.00 82.50 77 ARG A N 1
ATOM 571 C CA . ARG A 1 77 ? -3.055 -12.651 -12.296 1.00 82.50 77 ARG A CA 1
ATOM 572 C C . ARG A 1 77 ? -3.522 -14.097 -12.413 1.00 82.50 77 ARG A C 1
ATOM 574 O O . ARG A 1 77 ? -4.697 -14.364 -12.199 1.00 82.50 77 ARG A O 1
ATOM 581 N N . GLN A 1 78 ? -2.607 -15.028 -12.677 1.00 85.12 78 GLN A N 1
ATOM 582 C CA . GLN A 1 78 ? -2.929 -16.453 -12.837 1.00 85.12 78 GLN A CA 1
ATOM 583 C C . GLN A 1 78 ? -3.584 -17.048 -11.583 1.00 85.12 78 GLN A C 1
ATOM 585 O O . GLN A 1 78 ? -4.591 -17.752 -11.681 1.00 85.12 78 GLN A O 1
ATOM 590 N N . LEU A 1 79 ? -3.060 -16.724 -10.396 1.00 75.81 79 LEU A N 1
ATOM 591 C CA . LEU A 1 79 ? -3.660 -17.155 -9.133 1.00 75.81 79 LEU A CA 1
ATOM 592 C C . LEU A 1 79 ? -5.066 -16.569 -8.952 1.00 75.81 79 LEU A C 1
ATOM 594 O O . LEU A 1 79 ? -6.003 -17.305 -8.643 1.00 75.81 79 LEU A O 1
ATOM 598 N N . ALA A 1 80 ? -5.246 -15.273 -9.212 1.00 67.88 80 ALA A N 1
ATOM 599 C CA . ALA A 1 80 ? -6.555 -14.633 -9.141 1.00 67.88 80 ALA A CA 1
ATOM 600 C C . ALA A 1 80 ? -7.564 -15.232 -10.139 1.00 67.88 80 ALA A C 1
ATOM 602 O O . ALA A 1 80 ? -8.716 -15.453 -9.764 1.00 67.88 80 ALA A O 1
ATOM 603 N N . GLU A 1 81 ? -7.147 -15.551 -11.368 1.00 77.69 81 GLU A N 1
ATOM 604 C CA . GLU A 1 81 ? -7.987 -16.212 -12.381 1.00 77.69 81 GLU A CA 1
ATOM 605 C C . GLU A 1 81 ? -8.419 -17.604 -11.934 1.00 77.69 81 GLU A C 1
ATOM 607 O O . GLU A 1 81 ? -9.612 -17.910 -11.961 1.00 77.69 81 GLU A O 1
ATOM 612 N N . SER A 1 82 ? -7.474 -18.416 -11.449 1.00 74.38 82 SER A N 1
ATOM 613 C CA . SER A 1 82 ? -7.765 -19.766 -10.946 1.00 74.38 82 SER A CA 1
ATOM 614 C C . SER A 1 82 ? -8.739 -19.759 -9.761 1.00 74.38 82 SER A C 1
ATOM 616 O O . SER A 1 82 ? -9.543 -20.676 -9.609 1.00 74.38 82 SER A O 1
ATOM 618 N N . ALA A 1 83 ? -8.726 -18.685 -8.967 1.00 64.25 83 ALA A N 1
ATOM 619 C CA . ALA A 1 83 ? -9.631 -18.471 -7.845 1.00 64.25 83 ALA A CA 1
ATOM 620 C C . ALA A 1 83 ? -10.961 -17.786 -8.234 1.00 64.25 83 ALA A C 1
ATOM 622 O O . ALA A 1 83 ? -11.740 -17.428 -7.347 1.00 64.25 83 ALA A O 1
ATOM 623 N N . GLY A 1 84 ? -11.224 -17.537 -9.525 1.00 63.59 84 GLY A N 1
ATOM 624 C CA . GLY A 1 84 ? -12.439 -16.860 -10.004 1.00 63.59 84 GLY A CA 1
ATOM 625 C C . GLY A 1 84 ? -12.522 -15.368 -9.647 1.00 63.59 84 GLY A C 1
ATOM 626 O O . GLY A 1 84 ? -13.596 -14.766 -9.698 1.00 63.59 84 GLY A O 1
ATOM 627 N N . ARG A 1 85 ? -11.401 -14.739 -9.278 1.00 62.62 85 ARG A N 1
ATOM 628 C CA . ARG A 1 85 ? -11.318 -13.342 -8.819 1.00 62.62 85 ARG A CA 1
ATOM 629 C C . ARG A 1 85 ? -11.042 -12.399 -9.992 1.00 62.62 85 ARG A C 1
ATOM 631 O O . ARG A 1 85 ? -9.987 -11.772 -10.050 1.00 62.62 85 ARG A O 1
ATOM 638 N N . LYS A 1 86 ? -12.004 -12.275 -10.913 1.00 67.75 86 LYS A N 1
ATOM 639 C CA . LYS A 1 86 ? -11.847 -11.528 -12.180 1.00 67.75 86 LYS A CA 1
ATOM 640 C C . LYS A 1 86 ? -11.251 -10.124 -12.011 1.00 67.75 86 LYS A C 1
ATOM 642 O O . LYS A 1 86 ? -10.302 -9.789 -12.698 1.00 67.75 86 LYS A O 1
ATOM 647 N N . VAL A 1 87 ? -11.746 -9.332 -11.057 1.00 56.38 87 VAL A N 1
ATOM 648 C CA . VAL A 1 87 ? -11.232 -7.965 -10.849 1.00 56.38 87 VAL A CA 1
ATOM 649 C C . VAL A 1 87 ? -9.768 -7.980 -10.396 1.00 56.38 87 VAL A C 1
ATOM 651 O O . VAL A 1 87 ? -8.959 -7.245 -10.938 1.00 56.38 87 VAL A O 1
ATOM 654 N N . ALA A 1 88 ? -9.392 -8.850 -9.453 1.00 63.97 88 ALA A N 1
ATOM 655 C CA . ALA A 1 88 ? -7.999 -8.958 -9.008 1.00 63.97 88 ALA A CA 1
ATOM 656 C C . ALA A 1 88 ? -7.067 -9.444 -10.130 1.00 63.97 88 ALA A C 1
ATOM 658 O O . ALA A 1 88 ? -5.929 -8.990 -10.226 1.00 63.97 88 ALA A O 1
ATOM 659 N N . ALA A 1 89 ? -7.559 -10.339 -10.989 1.00 70.12 89 ALA A N 1
ATOM 660 C CA . ALA A 1 89 ? -6.841 -10.770 -12.178 1.00 70.12 89 ALA A CA 1
ATOM 661 C C . ALA A 1 89 ? -6.623 -9.615 -13.163 1.00 70.12 89 ALA A C 1
ATOM 663 O O . ALA A 1 89 ? -5.495 -9.401 -13.603 1.00 70.12 89 ALA A O 1
ATOM 664 N N . ASP A 1 90 ? -7.670 -8.839 -13.453 1.00 70.75 90 ASP A N 1
ATOM 665 C CA . ASP A 1 90 ? -7.590 -7.678 -14.340 1.00 70.75 90 ASP A CA 1
ATOM 666 C C . ASP A 1 90 ? -6.576 -6.651 -13.803 1.00 70.75 90 ASP A C 1
ATOM 668 O O . ASP A 1 90 ? -5.699 -6.206 -14.543 1.00 70.75 90 ASP A O 1
ATOM 672 N N . GLU A 1 91 ? -6.619 -6.337 -12.503 1.00 72.81 91 GLU A N 1
ATOM 673 C CA . GLU A 1 91 ? -5.677 -5.409 -11.858 1.00 72.81 91 GLU A CA 1
ATOM 674 C C . GLU A 1 91 ? -4.221 -5.906 -11.934 1.00 72.81 91 GLU A C 1
ATOM 676 O O . GLU A 1 91 ? -3.324 -5.170 -12.357 1.00 72.81 91 GLU A O 1
ATOM 681 N N . ALA A 1 92 ? -3.976 -7.178 -11.608 1.00 73.38 92 ALA A N 1
ATOM 682 C CA . ALA A 1 92 ? -2.644 -7.775 -11.695 1.00 73.38 92 ALA A CA 1
ATOM 683 C C . ALA A 1 92 ? -2.132 -7.858 -13.149 1.00 73.38 92 ALA A C 1
ATOM 685 O O . ALA A 1 92 ? -0.951 -7.623 -13.416 1.00 73.38 92 ALA A O 1
ATOM 686 N N . GLY A 1 93 ? -3.016 -8.120 -14.116 1.00 78.19 93 GLY A N 1
ATOM 687 C CA . GLY A 1 93 ? -2.681 -8.094 -15.541 1.00 78.19 93 GLY A CA 1
ATOM 688 C C . GLY A 1 93 ? -2.287 -6.701 -16.030 1.00 78.19 93 GLY A C 1
ATOM 689 O O . GLY A 1 93 ? -1.297 -6.554 -16.750 1.00 78.19 93 GLY A O 1
ATOM 690 N N . GLN A 1 94 ? -2.995 -5.662 -15.582 1.00 78.50 94 GLN A N 1
ATOM 691 C CA . GLN A 1 94 ? -2.636 -4.272 -15.877 1.00 78.50 94 GLN A CA 1
ATOM 692 C C . GLN A 1 94 ? -1.280 -3.896 -15.260 1.00 78.50 94 GLN A C 1
ATOM 694 O O . GLN A 1 94 ? -0.443 -3.297 -15.939 1.00 78.50 94 GLN A O 1
ATOM 699 N N . MET A 1 95 ? -0.999 -4.31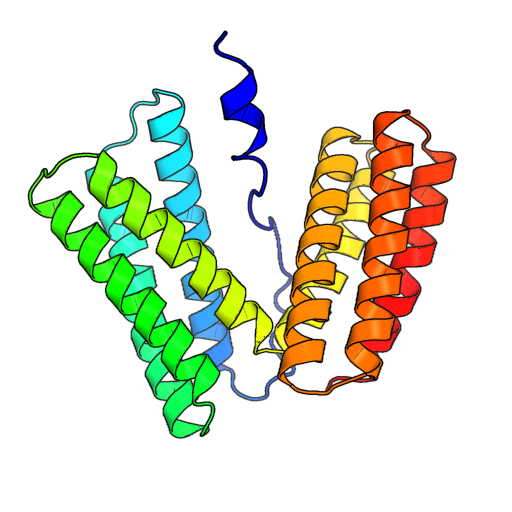4 -14.019 1.00 84.00 95 MET A N 1
ATOM 700 C CA . MET A 1 95 ? 0.323 -4.129 -13.399 1.00 84.00 95 MET A CA 1
ATOM 701 C C . MET A 1 95 ? 1.448 -4.760 -14.236 1.00 84.00 95 MET A C 1
ATOM 703 O O . MET A 1 95 ? 2.461 -4.105 -14.500 1.00 84.00 95 MET A O 1
ATOM 707 N N . ALA A 1 96 ? 1.259 -6.001 -14.704 1.00 88.62 96 ALA A N 1
ATOM 708 C CA . ALA A 1 96 ? 2.229 -6.692 -15.554 1.00 88.62 96 ALA A CA 1
ATOM 709 C C . ALA A 1 96 ? 2.445 -5.963 -16.891 1.00 88.62 96 ALA A C 1
ATOM 711 O O . ALA A 1 96 ? 3.588 -5.760 -17.311 1.00 88.62 96 ALA A O 1
ATOM 712 N N . LEU A 1 97 ? 1.358 -5.521 -17.533 1.00 90.56 97 LEU A N 1
ATOM 713 C CA . LEU A 1 97 ? 1.399 -4.772 -18.789 1.00 90.56 97 LEU A CA 1
ATOM 714 C C . LEU A 1 97 ? 2.223 -3.487 -18.652 1.00 90.56 97 LEU A C 1
ATOM 716 O O . LEU A 1 97 ? 3.107 -3.232 -19.472 1.00 90.56 97 LEU A O 1
ATOM 720 N N . TYR A 1 98 ? 1.968 -2.684 -17.617 1.00 85.12 98 TYR A N 1
ATOM 721 C CA . TYR A 1 98 ? 2.676 -1.415 -17.442 1.00 85.12 98 TYR A CA 1
ATOM 722 C C . TYR A 1 98 ? 4.150 -1.607 -17.102 1.00 85.12 98 TYR A C 1
ATOM 724 O O . TYR A 1 98 ? 4.984 -0.890 -17.651 1.00 85.12 98 TYR A O 1
ATOM 732 N N . MET A 1 99 ? 4.504 -2.600 -16.283 1.00 92.19 99 MET A N 1
ATOM 733 C CA . MET A 1 99 ? 5.918 -2.907 -16.041 1.00 92.19 99 MET A CA 1
ATOM 734 C C . MET A 1 99 ? 6.631 -3.411 -17.291 1.00 92.19 99 MET A C 1
ATOM 736 O O . MET A 1 99 ? 7.791 -3.069 -17.504 1.00 92.19 99 MET A O 1
ATOM 740 N N . ASN A 1 100 ? 5.943 -4.148 -18.167 1.00 93.81 100 ASN A N 1
ATOM 741 C CA . ASN A 1 100 ? 6.512 -4.502 -19.463 1.00 93.81 100 ASN A CA 1
ATOM 742 C C . ASN A 1 100 ? 6.833 -3.249 -20.299 1.00 93.81 100 ASN A C 1
ATOM 744 O O . ASN A 1 100 ? 7.945 -3.125 -20.806 1.00 93.81 100 ASN A O 1
ATOM 748 N N . ARG A 1 101 ? 5.909 -2.278 -20.363 1.00 88.75 101 ARG A N 1
ATOM 749 C CA . ARG A 1 101 ? 6.127 -0.998 -21.067 1.00 88.75 101 ARG A CA 1
ATOM 750 C C . ARG A 1 101 ? 7.266 -0.172 -20.472 1.00 88.75 101 ARG A C 1
ATOM 752 O O . ARG A 1 101 ? 8.053 0.404 -21.217 1.00 88.75 101 ARG A O 1
ATOM 759 N N . VAL A 1 102 ? 7.371 -0.126 -19.143 1.00 87.31 102 VAL A N 1
ATOM 760 C CA . VAL A 1 102 ? 8.491 0.536 -18.457 1.00 87.31 102 VAL A CA 1
ATOM 761 C C . VAL A 1 102 ? 9.810 -0.146 -18.820 1.00 87.31 102 VAL A C 1
ATOM 763 O O . VAL A 1 102 ? 10.757 0.536 -19.199 1.00 87.31 102 VAL A O 1
ATOM 766 N N . GLY A 1 103 ? 9.870 -1.479 -18.762 1.00 90.88 103 GLY A N 1
ATOM 767 C CA . GLY A 1 103 ? 11.072 -2.242 -19.103 1.00 90.88 103 GLY A CA 1
ATOM 768 C C . GLY A 1 103 ? 11.506 -2.051 -20.557 1.00 90.88 103 GLY A C 1
ATOM 769 O O . GLY A 1 103 ? 12.691 -1.854 -20.815 1.00 90.88 103 GLY A O 1
ATOM 770 N N . GLU A 1 104 ? 10.556 -2.051 -21.497 1.00 90.38 104 GLU A N 1
ATOM 771 C CA . GLU A 1 104 ? 10.800 -1.718 -22.908 1.00 90.38 104 GLU A CA 1
ATOM 772 C C . GLU A 1 104 ? 11.433 -0.329 -23.037 1.00 90.38 104 GLU A C 1
ATOM 774 O O . GLU A 1 104 ? 12.529 -0.215 -23.580 1.00 90.38 104 GLU A O 1
ATOM 779 N N . ALA A 1 105 ? 10.799 0.699 -22.461 1.00 85.25 105 ALA A N 1
ATOM 780 C CA . ALA A 1 105 ? 11.264 2.081 -22.552 1.00 85.25 105 ALA A CA 1
ATOM 781 C C . ALA A 1 105 ? 12.664 2.290 -21.950 1.00 85.25 105 ALA A C 1
ATOM 783 O O . ALA A 1 105 ? 13.491 3.002 -22.524 1.00 85.25 105 ALA A O 1
ATOM 784 N N . LEU A 1 106 ? 12.944 1.650 -20.809 1.00 85.06 106 LEU A N 1
ATOM 785 C CA . LEU A 1 106 ? 14.254 1.700 -20.159 1.00 85.06 106 LEU A CA 1
ATOM 786 C C . LEU A 1 106 ? 15.344 1.057 -21.029 1.00 85.06 106 LEU A C 1
ATOM 788 O O . LEU A 1 106 ? 16.425 1.626 -21.162 1.00 85.06 106 LEU A O 1
ATOM 792 N N . ARG A 1 107 ? 15.065 -0.097 -21.652 1.00 86.94 107 ARG A N 1
ATOM 793 C CA . ARG A 1 107 ? 16.036 -0.817 -22.499 1.00 86.94 107 ARG A CA 1
ATOM 794 C C . ARG A 1 107 ? 16.309 -0.118 -23.828 1.00 86.94 107 ARG A C 1
ATOM 796 O O . ARG A 1 107 ? 17.432 -0.181 -24.315 1.00 86.94 107 ARG A O 1
ATOM 803 N N . SER A 1 108 ? 15.314 0.541 -24.418 1.00 84.50 108 SER A N 1
ATOM 804 C CA . SER A 1 108 ? 15.480 1.263 -25.687 1.00 84.50 108 SER A CA 1
ATOM 805 C C . SER A 1 108 ? 16.024 2.686 -25.531 1.00 84.50 108 SER A C 1
ATOM 807 O O . SER A 1 108 ? 16.208 3.372 -26.535 1.00 84.50 108 SER A O 1
ATOM 809 N N . GLY A 1 109 ? 16.271 3.156 -24.302 1.00 74.75 109 GLY A N 1
ATOM 810 C CA . GLY A 1 109 ? 16.759 4.516 -24.046 1.00 74.75 109 GLY A CA 1
ATOM 811 C C . GLY A 1 109 ? 15.748 5.615 -24.404 1.00 74.75 109 GLY A C 1
ATOM 812 O O . GLY A 1 109 ? 16.135 6.760 -24.644 1.00 74.75 109 GLY A O 1
ATOM 813 N N . THR A 1 110 ? 14.454 5.281 -24.479 1.00 62.22 110 THR A N 1
ATOM 814 C CA . THR A 1 110 ? 13.381 6.207 -24.872 1.00 62.22 110 THR A CA 1
ATOM 815 C C . THR A 1 110 ? 13.011 7.192 -23.757 1.00 62.22 110 THR A C 1
ATOM 817 O O . THR A 1 110 ? 13.391 7.065 -22.594 1.00 62.22 110 THR A O 1
ATOM 820 N N . LYS A 1 111 ? 12.291 8.252 -24.149 1.00 57.97 111 LYS A N 1
ATOM 821 C CA . LYS A 1 111 ? 12.086 9.498 -23.395 1.00 57.97 111 LYS A CA 1
ATOM 822 C C . LYS A 1 111 ? 11.496 9.269 -21.993 1.00 57.97 111 LYS A C 1
ATOM 824 O O . LYS A 1 111 ? 10.397 8.741 -21.856 1.00 57.97 111 LYS A O 1
ATOM 829 N N . ARG A 1 112 ? 12.162 9.843 -20.974 1.00 63.44 112 ARG A N 1
ATOM 830 C CA . ARG A 1 112 ? 11.771 9.889 -19.540 1.00 63.44 112 ARG A CA 1
ATOM 831 C C . ARG A 1 112 ? 10.274 10.137 -19.269 1.00 63.44 112 ARG A C 1
ATOM 833 O O . ARG A 1 112 ? 9.760 9.690 -18.249 1.00 63.44 112 ARG A O 1
ATOM 840 N N . HIS A 1 113 ? 9.584 10.857 -20.155 1.00 59.34 113 HIS A N 1
ATOM 841 C CA . HIS A 1 113 ? 8.166 11.188 -20.013 1.00 59.34 113 HIS A CA 1
ATOM 842 C C . HIS A 1 113 ? 7.233 9.966 -20.117 1.00 59.34 113 HIS A C 1
ATOM 844 O O . HIS A 1 113 ? 6.308 9.843 -19.316 1.00 59.34 113 HIS A O 1
ATOM 850 N N . GLU A 1 114 ? 7.489 9.039 -21.045 1.00 64.06 114 GLU A N 1
ATOM 851 C CA . GLU A 1 114 ? 6.644 7.847 -21.229 1.00 64.06 114 GLU A CA 1
ATOM 852 C C . GLU A 1 114 ? 6.796 6.876 -20.055 1.00 64.06 114 GLU A C 1
ATOM 854 O O . GLU A 1 114 ? 5.802 6.395 -19.513 1.00 64.06 114 GLU A O 1
ATOM 859 N N . THR A 1 115 ? 8.031 6.670 -19.587 1.00 70.50 115 THR A N 1
ATOM 860 C CA . THR A 1 115 ? 8.335 5.882 -18.384 1.00 70.50 115 THR A CA 1
ATOM 861 C C . THR A 1 115 ? 7.579 6.413 -17.165 1.00 70.50 115 THR A C 1
ATOM 863 O O . THR A 1 115 ? 6.952 5.637 -16.447 1.00 70.50 115 THR A O 1
ATOM 866 N N . GLY A 1 116 ? 7.571 7.736 -16.958 1.00 65.50 116 GLY A N 1
ATOM 867 C CA . GLY A 1 116 ? 6.838 8.366 -15.855 1.00 65.50 116 GLY A CA 1
ATOM 868 C C . GLY A 1 116 ? 5.326 8.120 -15.911 1.00 65.50 116 GLY A C 1
ATOM 869 O O . GLY A 1 116 ? 4.715 7.802 -14.892 1.00 65.50 116 GLY A O 1
ATOM 870 N N . MET A 1 117 ? 4.720 8.194 -17.102 1.00 69.50 117 MET A N 1
ATOM 871 C CA . MET A 1 117 ? 3.293 7.902 -17.288 1.00 69.50 117 MET A CA 1
ATOM 872 C C . MET A 1 117 ? 2.955 6.439 -16.962 1.00 69.50 117 MET A C 1
ATOM 874 O O . MET A 1 117 ? 1.954 6.173 -16.293 1.00 69.50 117 MET A O 1
ATOM 878 N N . TRP A 1 118 ? 3.767 5.485 -17.425 1.00 71.69 118 TRP A N 1
ATOM 879 C CA . TRP A 1 118 ? 3.528 4.063 -17.165 1.00 71.69 118 TRP A CA 1
ATOM 880 C C . TRP A 1 118 ? 3.721 3.695 -15.695 1.00 71.69 118 TRP A C 1
ATOM 882 O O . TRP A 1 118 ? 2.926 2.926 -15.159 1.00 71.69 118 TRP A O 1
ATOM 892 N N . LEU A 1 119 ? 4.707 4.295 -15.022 1.00 69.69 119 LEU A N 1
ATOM 893 C CA . LEU A 1 119 ? 4.888 4.153 -13.576 1.00 69.69 119 LEU A CA 1
ATOM 894 C C . LEU A 1 119 ? 3.668 4.678 -12.807 1.00 69.69 119 LEU A C 1
ATOM 896 O O . LEU A 1 119 ? 3.154 3.981 -11.937 1.00 69.69 119 LEU A O 1
ATOM 900 N N . ALA A 1 120 ? 3.143 5.853 -13.166 1.00 60.81 120 ALA A N 1
ATOM 901 C CA . ALA A 1 120 ? 1.944 6.402 -12.527 1.00 60.81 120 ALA A CA 1
ATOM 902 C C . ALA A 1 120 ? 0.720 5.482 -12.687 1.00 60.81 120 ALA A C 1
ATOM 904 O O . ALA A 1 120 ? -0.004 5.235 -11.723 1.00 60.81 120 ALA A O 1
ATOM 905 N N . ARG A 1 121 ? 0.513 4.925 -13.890 1.00 62.47 121 ARG A N 1
ATOM 906 C CA . ARG A 1 121 ? -0.559 3.948 -14.142 1.00 62.47 121 ARG A CA 1
ATOM 907 C C . ARG A 1 121 ? -0.359 2.675 -13.328 1.00 62.47 121 ARG A C 1
ATOM 909 O O . ARG A 1 121 ? -1.297 2.217 -12.691 1.00 62.47 121 ARG A O 1
ATOM 916 N N . TYR A 1 122 ? 0.857 2.142 -13.282 1.00 72.69 122 TYR A N 1
ATOM 917 C CA . TYR A 1 122 ? 1.178 0.993 -12.442 1.00 72.69 122 TYR A CA 1
ATOM 918 C C . TYR A 1 122 ? 0.786 1.204 -10.972 1.00 72.69 122 TYR A C 1
ATOM 920 O O . TYR A 1 122 ? 0.093 0.358 -10.407 1.00 72.69 122 TYR A O 1
ATOM 928 N N . TYR A 1 123 ? 1.165 2.338 -10.371 1.00 63.69 123 TYR A N 1
ATOM 929 C CA . TYR A 1 123 ? 0.851 2.619 -8.966 1.00 63.69 123 TYR A CA 1
ATOM 930 C C . TYR A 1 123 ? -0.656 2.655 -8.692 1.00 63.69 123 TYR A C 1
ATOM 932 O O . TYR A 1 123 ? -1.092 2.209 -7.631 1.00 63.69 123 TYR A O 1
ATOM 940 N N . LEU A 1 124 ? -1.463 3.130 -9.645 1.00 56.38 124 LEU A N 1
ATOM 941 C CA . LEU A 1 124 ? -2.921 3.094 -9.532 1.00 56.38 124 LEU A CA 1
ATOM 942 C C . LEU A 1 124 ? -3.439 1.651 -9.416 1.00 56.38 124 LEU A C 1
ATOM 944 O O . LEU A 1 124 ? -4.195 1.340 -8.500 1.00 56.38 124 LEU A O 1
ATOM 948 N N . HIS A 1 125 ? -2.983 0.761 -10.297 1.00 61.03 125 HIS A N 1
ATOM 949 C CA . HIS A 1 125 ? -3.425 -0.635 -10.320 1.00 61.03 125 HIS A CA 1
ATOM 950 C C . HIS A 1 125 ? -2.865 -1.464 -9.156 1.00 61.03 125 HIS A C 1
ATOM 952 O O . HIS A 1 125 ? -3.567 -2.308 -8.609 1.00 61.03 125 HIS A O 1
ATOM 958 N N . PHE A 1 126 ? -1.644 -1.180 -8.694 1.00 65.75 126 PHE A N 1
ATOM 959 C CA . PHE A 1 126 ? -1.104 -1.778 -7.467 1.00 65.75 126 PHE A CA 1
ATOM 960 C C . PHE A 1 126 ? -1.974 -1.442 -6.245 1.00 65.75 126 PHE A C 1
ATOM 962 O O . PHE A 1 126 ? -2.329 -2.324 -5.461 1.00 65.75 126 PHE A O 1
ATOM 969 N N . ASN A 1 127 ? -2.405 -0.182 -6.137 1.00 58.53 127 ASN A N 1
ATOM 970 C CA . ASN A 1 127 ? -3.345 0.255 -5.106 1.00 58.53 127 ASN A CA 1
ATOM 971 C C . ASN A 1 127 ? -4.743 -0.360 -5.280 1.00 58.53 127 ASN A C 1
ATOM 973 O O . ASN A 1 127 ? -5.411 -0.666 -4.295 1.00 58.53 127 ASN A O 1
ATOM 977 N N . HIS A 1 128 ? -5.195 -0.599 -6.509 1.00 55.06 128 HIS A N 1
ATOM 978 C CA . HIS A 1 128 ? -6.467 -1.279 -6.745 1.00 55.06 128 HIS A CA 1
ATOM 979 C C . HIS A 1 128 ? -6.419 -2.784 -6.439 1.00 55.06 128 HIS A C 1
ATOM 981 O O . HIS A 1 128 ? -7.386 -3.333 -5.910 1.00 55.06 128 HIS A O 1
ATOM 987 N N . LEU A 1 129 ? -5.295 -3.456 -6.702 1.00 57.59 129 LEU A N 1
ATOM 988 C CA . LEU A 1 129 ? -5.091 -4.855 -6.318 1.00 57.59 129 LEU A CA 1
ATOM 989 C C . LEU A 1 129 ? -5.141 -5.018 -4.789 1.00 57.59 129 LEU A C 1
ATOM 991 O O . LEU A 1 129 ? -5.726 -5.972 -4.274 1.00 57.59 129 LEU A O 1
ATOM 995 N N . LEU A 1 130 ? -4.591 -4.044 -4.062 1.00 55.75 130 LEU A N 1
ATOM 996 C CA . LEU A 1 130 ? -4.748 -3.910 -2.614 1.00 55.75 130 LEU A CA 1
ATOM 997 C C . LEU A 1 130 ? -6.216 -3.757 -2.194 1.00 55.75 130 LEU A C 1
ATOM 999 O O . LEU A 1 130 ? -6.670 -4.413 -1.257 1.00 55.75 130 LEU A O 1
ATOM 1003 N N . MET A 1 131 ? -6.967 -2.925 -2.915 1.00 50.47 131 MET A N 1
ATOM 1004 C CA . MET A 1 131 ? -8.369 -2.605 -2.634 1.00 50.47 131 MET A CA 1
ATOM 1005 C C . MET A 1 131 ? -9.328 -3.791 -2.776 1.00 50.47 131 MET A C 1
ATOM 1007 O O . MET A 1 131 ? -10.300 -3.878 -2.029 1.00 50.47 131 MET A O 1
ATOM 1011 N N . VAL A 1 132 ? -9.079 -4.729 -3.693 1.00 48.81 132 VAL A N 1
ATOM 1012 C CA . VAL A 1 132 ? -9.935 -5.924 -3.839 1.00 48.81 132 VAL A CA 1
ATOM 1013 C C . VAL A 1 132 ? -9.695 -6.983 -2.760 1.00 48.81 132 VAL A C 1
ATOM 1015 O O . VAL A 1 132 ? -10.560 -7.836 -2.543 1.00 48.81 132 VAL A O 1
ATOM 1018 N N . SER A 1 133 ? -8.574 -6.919 -2.033 1.00 62.22 133 SER A N 1
ATOM 1019 C CA . SER A 1 133 ? -8.302 -7.813 -0.907 1.00 62.22 133 SER A CA 1
ATOM 1020 C C . SER A 1 133 ? -8.687 -7.160 0.415 1.00 62.22 133 SER A C 1
ATOM 1022 O O . SER A 1 133 ? -7.903 -6.494 1.089 1.00 62.22 133 SER A O 1
ATOM 1024 N N . ALA A 1 134 ? -9.919 -7.436 0.825 1.00 62.03 134 ALA A N 1
ATOM 1025 C CA . ALA A 1 134 ? -10.453 -7.084 2.131 1.00 62.03 134 ALA A CA 1
ATOM 1026 C C . ALA A 1 134 ? -9.511 -7.418 3.308 1.00 62.03 134 ALA A C 1
ATOM 1028 O O . ALA A 1 134 ? -9.373 -6.649 4.261 1.00 62.03 134 ALA A O 1
ATOM 1029 N N . VAL A 1 135 ? -8.879 -8.587 3.223 1.00 62.94 135 VAL A N 1
ATOM 1030 C CA . VAL A 1 135 ? -7.952 -9.115 4.225 1.00 62.94 135 VAL A CA 1
ATOM 1031 C C . VAL A 1 135 ? -6.644 -8.331 4.223 1.00 62.94 135 VAL A C 1
ATOM 1033 O O . VAL A 1 135 ? -6.137 -7.993 5.281 1.00 62.94 135 VAL A O 1
ATOM 1036 N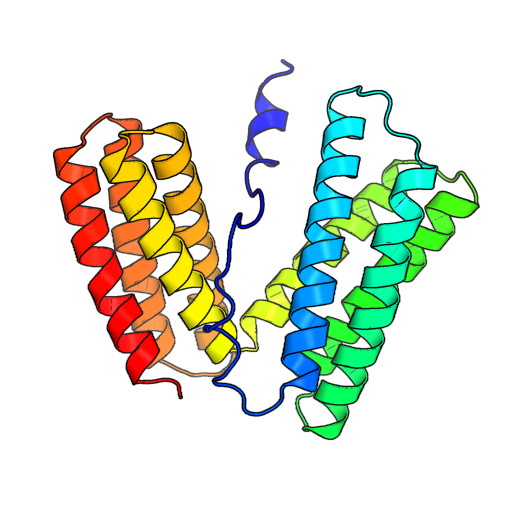 N . THR A 1 136 ? -6.136 -7.946 3.056 1.00 66.38 136 THR A N 1
ATOM 1037 C CA . THR A 1 136 ? -4.915 -7.138 2.985 1.00 66.38 136 THR A CA 1
ATOM 1038 C C . THR A 1 136 ? -5.167 -5.710 3.470 1.00 66.38 136 THR A C 1
ATOM 1040 O O . THR A 1 136 ? -4.343 -5.146 4.179 1.00 66.38 136 THR A O 1
ATOM 1043 N N . LEU A 1 137 ? -6.327 -5.123 3.170 1.00 69.69 137 LEU A N 1
ATOM 1044 C CA . LEU A 1 137 ? -6.624 -3.753 3.588 1.00 69.69 137 LEU A CA 1
ATOM 1045 C C . LEU A 1 137 ? -6.763 -3.606 5.113 1.00 69.69 137 LEU A C 1
ATOM 1047 O O . LEU A 1 137 ? -6.156 -2.702 5.683 1.00 69.69 137 LEU A O 1
ATOM 1051 N N . LYS A 1 138 ? -7.505 -4.499 5.796 1.00 73.06 138 LYS A N 1
ATOM 1052 C CA . LYS A 1 138 ? -7.634 -4.467 7.277 1.00 73.06 138 LYS A CA 1
ATOM 1053 C C . LYS A 1 138 ? -6.263 -4.554 7.964 1.00 73.06 138 LYS A C 1
ATOM 1055 O O . LYS A 1 138 ? -6.015 -3.920 8.984 1.00 73.06 138 LYS A O 1
ATOM 1060 N N . GLU A 1 139 ? -5.369 -5.327 7.366 1.00 71.88 139 GLU A N 1
ATOM 1061 C CA . GLU A 1 139 ? -4.038 -5.618 7.866 1.00 71.88 139 GLU A CA 1
ATOM 1062 C C . GLU A 1 139 ? -3.096 -4.421 7.735 1.00 71.88 139 GLU A C 1
ATOM 1064 O O . GLU A 1 139 ? -2.387 -4.087 8.685 1.00 71.88 139 GLU A O 1
ATOM 1069 N N . ILE A 1 140 ? -3.144 -3.739 6.587 1.00 73.69 140 ILE A N 1
ATOM 1070 C CA . ILE A 1 140 ? -2.410 -2.493 6.343 1.00 73.69 140 ILE A CA 1
ATOM 1071 C C . ILE A 1 140 ? -2.845 -1.412 7.329 1.00 73.69 140 ILE A C 1
ATOM 1073 O O . ILE A 1 140 ? -2.006 -0.775 7.965 1.00 73.69 140 ILE A O 1
ATOM 1077 N N . LEU A 1 141 ? -4.159 -1.248 7.501 1.00 79.56 141 LEU A N 1
ATOM 1078 C CA . LEU A 1 141 ? -4.725 -0.296 8.453 1.00 79.56 141 LEU A CA 1
ATOM 1079 C C . LEU A 1 141 ? -4.211 -0.570 9.874 1.00 79.56 141 LEU A C 1
ATOM 1081 O O . LEU A 1 141 ? -3.818 0.363 10.574 1.00 79.56 141 LEU A O 1
ATOM 1085 N N . ASN A 1 142 ? -4.146 -1.841 10.285 1.00 84.44 142 ASN A N 1
ATOM 1086 C CA . ASN A 1 142 ? -3.607 -2.232 11.588 1.00 84.44 142 ASN A CA 1
ATOM 1087 C C . ASN A 1 142 ? -2.102 -1.963 11.720 1.00 84.44 142 ASN A C 1
ATOM 1089 O O . ASN A 1 142 ? -1.674 -1.472 12.764 1.00 84.44 142 ASN A O 1
ATOM 1093 N N . ALA A 1 143 ? -1.305 -2.236 10.685 1.00 77.88 143 ALA A N 1
ATOM 1094 C CA . ALA A 1 143 ? 0.124 -1.921 10.690 1.00 77.88 143 ALA A CA 1
ATOM 1095 C C . ALA A 1 143 ? 0.362 -0.415 10.881 1.00 77.88 143 ALA A C 1
ATOM 1097 O O . ALA A 1 143 ? 1.098 -0.022 11.785 1.00 77.88 143 ALA A O 1
ATOM 1098 N N . HIS A 1 144 ? -0.359 0.426 10.137 1.00 80.62 144 HIS A N 1
ATOM 1099 C CA . HIS A 1 144 ? -0.268 1.877 10.283 1.00 80.62 144 HIS A CA 1
ATOM 1100 C C . HIS A 1 144 ? -0.728 2.379 11.659 1.00 80.62 144 HIS A C 1
ATOM 1102 O O . HIS A 1 144 ? -0.196 3.370 12.148 1.00 80.62 144 HIS A O 1
ATOM 1108 N N . VAL A 1 145 ? -1.663 1.702 12.340 1.00 87.56 145 VAL A N 1
ATOM 1109 C CA . VAL A 1 145 ? -1.983 2.029 13.745 1.00 87.56 145 VAL A CA 1
ATOM 1110 C C . VAL A 1 145 ? -0.779 1.771 14.660 1.00 87.56 145 VAL A C 1
ATOM 1112 O O . VAL A 1 145 ? -0.504 2.578 15.548 1.00 87.56 145 VAL A O 1
ATOM 1115 N N . GLN A 1 146 ? -0.032 0.683 14.452 1.00 86.75 146 GLN A N 1
ATOM 1116 C CA . GLN A 1 146 ? 1.163 0.392 15.255 1.00 86.75 146 GLN A CA 1
ATOM 1117 C C . GLN A 1 146 ? 2.312 1.363 14.956 1.00 86.75 146 GLN A C 1
ATOM 1119 O O . GLN A 1 146 ? 2.952 1.856 15.885 1.00 86.75 146 GLN A O 1
ATOM 1124 N N . GL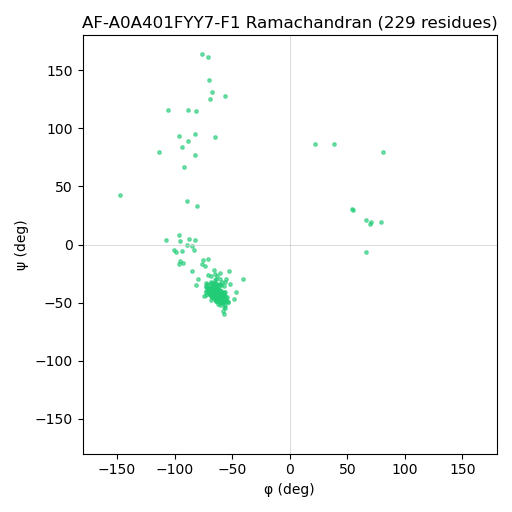U A 1 147 ? 2.540 1.686 13.681 1.00 79.44 147 GLU A N 1
ATOM 1125 C CA . GLU A 1 147 ? 3.509 2.710 13.268 1.00 79.44 147 GLU A CA 1
ATOM 1126 C C . GLU A 1 147 ? 3.168 4.068 13.892 1.00 79.44 147 GLU A C 1
ATOM 1128 O O . GLU A 1 147 ? 4.042 4.735 14.446 1.00 79.44 147 GLU A O 1
ATOM 1133 N N . LEU A 1 148 ? 1.885 4.446 13.883 1.00 82.81 148 LEU A N 1
ATOM 1134 C CA . LEU A 1 148 ? 1.420 5.685 14.496 1.00 82.81 148 LEU A CA 1
ATOM 1135 C C . LEU A 1 148 ? 1.710 5.700 16.000 1.00 82.81 148 LEU A C 1
ATOM 1137 O O . LEU A 1 148 ? 2.245 6.679 16.510 1.00 82.81 148 LEU A O 1
ATOM 1141 N N . LYS A 1 149 ? 1.430 4.606 16.718 1.00 90.00 149 LYS A N 1
ATOM 1142 C CA . LYS A 1 149 ? 1.759 4.484 18.150 1.00 90.00 149 LYS A CA 1
ATOM 1143 C C . LYS A 1 149 ? 3.257 4.627 18.420 1.00 90.00 149 LYS A C 1
ATOM 1145 O O . LYS A 1 149 ? 3.643 5.284 19.393 1.00 90.00 149 LYS A O 1
ATOM 1150 N N . ALA A 1 150 ? 4.100 4.048 17.566 1.00 84.44 150 ALA A N 1
ATOM 1151 C CA . ALA A 1 150 ? 5.547 4.200 17.663 1.00 84.44 150 ALA A CA 1
ATOM 1152 C C . ALA A 1 150 ? 5.971 5.664 17.445 1.00 84.44 150 ALA A C 1
ATOM 1154 O O . ALA A 1 150 ? 6.703 6.211 18.270 1.00 84.44 150 ALA A O 1
ATOM 1155 N N . ALA A 1 151 ? 5.440 6.321 16.410 1.00 80.25 151 ALA A N 1
ATOM 1156 C CA . ALA A 1 151 ? 5.708 7.727 16.105 1.00 80.25 151 ALA A CA 1
ATOM 1157 C C . ALA A 1 151 ? 5.218 8.683 17.211 1.00 80.25 151 ALA A C 1
ATOM 1159 O O . ALA A 1 151 ? 5.896 9.650 17.555 1.00 80.25 151 ALA A O 1
ATOM 1160 N N . VAL A 1 152 ? 4.074 8.387 17.834 1.00 90.31 152 VAL A N 1
ATOM 1161 C CA . VAL A 1 152 ? 3.555 9.116 19.004 1.00 90.31 152 VAL A CA 1
ATOM 1162 C C . VAL A 1 152 ? 4.474 8.964 20.212 1.00 90.31 152 VAL A C 1
ATOM 1164 O O . VAL A 1 152 ? 4.675 9.927 20.955 1.00 90.31 152 VAL A O 1
ATOM 1167 N N . SER A 1 153 ? 5.052 7.777 20.403 1.00 91.94 153 SER A N 1
ATOM 1168 C CA . SER A 1 153 ? 5.963 7.493 21.518 1.00 91.94 153 SER A CA 1
ATOM 1169 C C . SER A 1 153 ? 7.309 8.197 21.350 1.00 91.94 153 SER A C 1
ATOM 1171 O O . SER A 1 153 ? 7.856 8.706 22.327 1.00 91.94 153 SER A O 1
ATOM 1173 N N . SER A 1 154 ? 7.812 8.281 20.115 1.00 90.00 154 SER A N 1
ATOM 1174 C CA . SER A 1 154 ? 9.019 9.043 19.765 1.00 90.00 154 SER A CA 1
ATOM 1175 C C . SER A 1 154 ? 8.761 10.538 19.543 1.00 90.00 154 SER A C 1
ATOM 1177 O O . SER A 1 154 ? 9.713 11.291 19.354 1.00 90.00 154 SER A O 1
ATOM 1179 N N . GLN A 1 155 ? 7.495 10.973 19.583 1.00 90.62 155 GLN A N 1
ATOM 1180 C CA . GLN A 1 155 ? 7.046 12.344 19.304 1.00 90.62 155 GLN A CA 1
ATOM 1181 C C . GLN A 1 155 ? 7.508 12.878 17.935 1.00 90.62 155 GLN A C 1
ATOM 1183 O O . GLN A 1 155 ? 7.719 14.080 17.761 1.00 90.62 155 GLN A O 1
ATOM 1188 N N . ASN A 1 156 ? 7.662 11.996 16.943 1.00 85.06 156 ASN A N 1
ATOM 1189 C CA . ASN A 1 156 ? 8.063 12.394 15.599 1.00 85.06 156 ASN A CA 1
ATOM 1190 C C . ASN A 1 156 ? 6.852 12.899 14.799 1.00 85.06 156 ASN A C 1
ATOM 1192 O O . ASN A 1 156 ? 6.124 12.122 14.182 1.00 85.06 156 ASN A O 1
ATOM 1196 N N . MET A 1 157 ? 6.648 14.218 14.791 1.00 81.12 157 MET A N 1
ATOM 1197 C CA . MET A 1 157 ? 5.514 14.854 14.106 1.00 81.12 157 MET A CA 1
ATOM 1198 C C . MET A 1 157 ? 5.478 14.601 12.600 1.00 81.12 157 MET A C 1
ATOM 1200 O O . MET A 1 157 ? 4.393 14.463 12.042 1.00 81.12 157 MET A O 1
ATOM 1204 N N . ASN A 1 158 ? 6.635 14.509 11.943 1.00 72.19 158 ASN A N 1
ATOM 1205 C CA . ASN A 1 158 ? 6.677 14.248 10.504 1.00 72.19 158 ASN A CA 1
ATOM 1206 C C . ASN A 1 158 ? 6.139 12.849 10.194 1.00 72.19 158 ASN A C 1
ATOM 1208 O O . ASN A 1 158 ? 5.328 12.695 9.282 1.00 72.19 158 ASN A O 1
ATOM 1212 N N . ASP A 1 159 ? 6.532 11.857 10.996 1.00 70.06 159 ASP A N 1
ATOM 1213 C CA . ASP A 1 159 ? 6.033 10.489 10.860 1.00 70.06 159 ASP A CA 1
ATOM 1214 C C . ASP A 1 159 ? 4.535 10.425 11.188 1.00 70.06 159 ASP A C 1
ATOM 1216 O O . ASP A 1 159 ? 3.777 9.804 10.450 1.00 70.06 159 ASP A O 1
ATOM 1220 N N . ILE A 1 160 ? 4.078 11.118 12.241 1.00 77.19 160 ILE A N 1
ATOM 1221 C CA . ILE A 1 160 ? 2.652 11.177 12.610 1.00 77.19 160 ILE A CA 1
ATOM 1222 C C . ILE A 1 160 ? 1.808 11.733 11.454 1.00 77.19 160 ILE A C 1
ATOM 1224 O O . ILE A 1 160 ? 0.800 11.129 11.089 1.00 77.19 160 ILE A O 1
ATOM 1228 N N . ILE A 1 161 ? 2.215 12.867 10.872 1.00 72.25 161 ILE A N 1
ATOM 1229 C CA . ILE A 1 161 ? 1.520 13.504 9.741 1.00 72.25 161 ILE A CA 1
ATOM 1230 C C . ILE A 1 161 ? 1.470 12.548 8.546 1.00 72.25 161 ILE A C 1
ATOM 1232 O O . ILE A 1 161 ? 0.411 12.356 7.948 1.00 72.25 161 ILE A O 1
ATOM 1236 N N . HIS A 1 162 ? 2.605 11.925 8.225 1.00 72.00 162 HIS A N 1
ATOM 1237 C CA . HIS A 1 162 ? 2.733 10.992 7.108 1.00 72.00 162 HIS A CA 1
ATOM 1238 C C . HIS A 1 162 ? 1.819 9.770 7.261 1.00 72.00 162 HIS A C 1
ATOM 1240 O O . HIS A 1 162 ? 1.047 9.441 6.358 1.00 72.00 162 HIS A O 1
ATOM 1246 N N . ILE A 1 163 ? 1.844 9.133 8.432 1.00 77.69 163 ILE A N 1
ATOM 1247 C CA . ILE A 1 163 ? 1.039 7.939 8.717 1.00 77.69 163 ILE A CA 1
ATOM 1248 C C . ILE A 1 163 ? -0.459 8.283 8.748 1.00 77.69 163 ILE A C 1
ATOM 1250 O O . ILE A 1 163 ? -1.282 7.503 8.264 1.00 77.69 163 ILE A O 1
ATOM 1254 N N . ALA A 1 164 ? -0.835 9.457 9.266 1.00 76.81 164 ALA A N 1
ATOM 1255 C CA . ALA A 1 164 ? -2.224 9.915 9.251 1.00 76.81 164 ALA A CA 1
ATOM 1256 C C . ALA A 1 164 ? -2.750 10.133 7.820 1.00 76.81 164 ALA A C 1
ATOM 1258 O O . ALA A 1 164 ? -3.875 9.734 7.510 1.00 76.81 164 ALA A O 1
ATOM 1259 N N . GLU A 1 165 ? -1.936 10.688 6.919 1.00 76.81 165 GLU A N 1
ATOM 1260 C CA . GLU A 1 165 ? -2.322 10.830 5.510 1.00 76.81 165 GLU A CA 1
ATOM 1261 C C . GLU A 1 165 ? -2.491 9.461 4.830 1.00 76.81 165 GLU A C 1
ATOM 1263 O O . GLU A 1 165 ? -3.456 9.241 4.098 1.00 76.81 165 GLU A O 1
ATOM 1268 N N . HIS A 1 166 ? -1.625 8.491 5.134 1.00 76.38 166 HIS A N 1
ATOM 1269 C CA . HIS A 1 166 ? -1.783 7.119 4.642 1.00 76.38 166 HIS A CA 1
ATOM 1270 C C . HIS A 1 166 ? -3.098 6.478 5.102 1.00 76.38 166 HIS A C 1
ATOM 1272 O O . HIS A 1 166 ? -3.816 5.877 4.300 1.00 76.38 166 HIS A O 1
ATOM 1278 N N . GLN A 1 167 ? -3.458 6.643 6.376 1.00 80.00 167 GLN A N 1
ATOM 1279 C CA . GLN A 1 167 ? -4.728 6.141 6.904 1.00 80.00 167 GLN A CA 1
ATOM 1280 C C . GLN A 1 167 ? -5.937 6.768 6.189 1.00 80.00 167 GLN A C 1
ATOM 1282 O O . GLN A 1 167 ? -6.893 6.055 5.877 1.00 80.00 167 GLN A O 1
ATOM 1287 N N . ARG A 1 168 ? -5.890 8.070 5.854 1.00 78.81 168 ARG A N 1
ATOM 1288 C CA . ARG A 1 168 ? -6.923 8.729 5.026 1.00 78.81 168 ARG A CA 1
ATOM 1289 C C . ARG A 1 168 ? -7.039 8.087 3.649 1.00 78.81 168 ARG A C 1
ATOM 1291 O O . ARG A 1 168 ? -8.148 7.756 3.232 1.00 78.81 168 ARG A O 1
ATOM 1298 N N . ILE A 1 169 ? -5.915 7.874 2.965 1.00 75.00 169 ILE A N 1
ATOM 1299 C CA . ILE A 1 169 ? -5.893 7.265 1.629 1.00 75.00 169 ILE A CA 1
ATOM 1300 C C . ILE A 1 169 ? -6.506 5.863 1.675 1.00 75.00 169 ILE A C 1
ATOM 1302 O O . ILE A 1 169 ? -7.398 5.553 0.886 1.00 75.00 169 ILE A O 1
ATOM 1306 N N . HIS A 1 170 ? -6.096 5.028 2.632 1.00 74.25 170 HIS A N 1
ATOM 1307 C CA . HIS A 1 170 ? -6.645 3.680 2.787 1.00 74.25 170 HIS A CA 1
ATOM 1308 C C . HIS A 1 170 ? -8.129 3.681 3.158 1.00 74.25 170 HIS A C 1
ATOM 1310 O O . HIS A 1 170 ? -8.889 2.834 2.682 1.00 74.25 170 HIS A O 1
ATOM 1316 N N . ALA A 1 171 ? -8.575 4.652 3.951 1.00 79.19 171 ALA A N 1
ATOM 1317 C CA . ALA A 1 171 ? -9.985 4.834 4.252 1.00 79.19 171 ALA A CA 1
ATOM 1318 C C . ALA A 1 171 ? -10.803 5.230 3.009 1.00 79.19 171 ALA A C 1
ATOM 1320 O O . ALA A 1 171 ? -11.871 4.668 2.770 1.00 79.19 171 ALA A O 1
ATOM 1321 N N . GLU A 1 172 ? -10.309 6.137 2.167 1.00 71.75 172 GLU A N 1
ATOM 1322 C CA . GLU A 1 172 ? -10.972 6.490 0.903 1.00 71.75 172 GLU A CA 1
ATOM 1323 C C . GLU A 1 172 ? -11.017 5.302 -0.064 1.00 71.75 172 GLU A C 1
ATOM 1325 O O . GLU A 1 172 ? -12.070 4.985 -0.626 1.00 71.75 172 GLU A O 1
ATOM 1330 N N . GLN A 1 173 ? -9.906 4.576 -0.188 1.00 67.56 173 GLN A N 1
ATOM 1331 C CA . GLN A 1 173 ? -9.818 3.325 -0.944 1.00 67.56 173 GLN A CA 1
ATOM 1332 C C . GLN A 1 173 ? -10.865 2.304 -0.470 1.00 67.56 173 GLN A C 1
ATOM 1334 O O . GLN A 1 173 ? -11.592 1.710 -1.278 1.00 67.56 173 GLN A O 1
ATOM 1339 N N . MET A 1 174 ? -11.006 2.145 0.848 1.00 71.75 174 MET A N 1
ATOM 1340 C CA . MET A 1 174 ? -12.017 1.291 1.468 1.00 71.75 174 MET A CA 1
ATOM 1341 C C . MET A 1 174 ? -13.442 1.751 1.136 1.00 71.75 174 MET A C 1
ATOM 1343 O O . MET A 1 174 ? -14.298 0.927 0.797 1.00 71.75 174 MET A O 1
ATOM 1347 N N . TYR A 1 175 ? -13.700 3.059 1.199 1.00 70.19 175 TYR A N 1
ATOM 1348 C CA . TYR A 1 175 ? -15.001 3.658 0.906 1.00 70.19 175 TYR A CA 1
ATOM 1349 C C . TYR A 1 175 ? -15.448 3.386 -0.538 1.00 70.19 175 TYR A C 1
ATOM 1351 O O . TYR A 1 175 ? -16.577 2.933 -0.768 1.00 70.19 175 TYR A O 1
ATOM 1359 N N . TYR A 1 176 ? -14.566 3.616 -1.516 1.00 55.72 176 TYR A N 1
ATOM 1360 C CA . TYR A 1 176 ? -14.876 3.389 -2.932 1.00 55.72 176 TYR A CA 1
ATOM 1361 C C . TYR A 1 176 ? -15.084 1.910 -3.245 1.00 55.72 176 TYR A C 1
ATOM 1363 O O . TYR A 1 176 ? -16.067 1.550 -3.896 1.00 55.72 176 TYR A O 1
ATOM 1371 N N . THR A 1 177 ? -14.232 1.044 -2.700 1.00 54.81 177 THR A N 1
ATOM 1372 C CA . THR A 1 177 ? -14.387 -0.414 -2.796 1.00 54.81 177 THR A CA 1
ATOM 1373 C C . THR A 1 177 ? -15.755 -0.845 -2.269 1.00 54.81 177 THR A C 1
ATOM 1375 O O . THR A 1 177 ? -16.511 -1.552 -2.936 1.00 54.81 177 THR A O 1
ATOM 1378 N N . ALA A 1 178 ? -16.141 -0.349 -1.096 1.00 61.41 178 ALA A N 1
ATOM 1379 C CA . ALA A 1 178 ? -17.428 -0.656 -0.494 1.00 61.41 178 ALA A CA 1
ATOM 1380 C C . ALA A 1 178 ? -18.624 -0.177 -1.331 1.00 61.41 178 ALA A C 1
ATOM 1382 O O . ALA A 1 178 ? -19.655 -0.852 -1.366 1.00 61.41 178 ALA A O 1
ATOM 1383 N N . ARG A 1 179 ? -18.484 0.967 -2.013 1.00 51.38 179 ARG A N 1
ATOM 1384 C CA . ARG A 1 179 ? -19.493 1.512 -2.932 1.00 51.38 179 ARG A CA 1
ATOM 1385 C C . ARG A 1 179 ? -19.663 0.647 -4.185 1.00 51.38 179 ARG A C 1
ATOM 1387 O O . ARG A 1 179 ? -20.796 0.464 -4.614 1.00 51.38 179 ARG A O 1
ATOM 1394 N N . ILE A 1 180 ? -18.576 0.104 -4.735 1.00 42.50 180 ILE A N 1
ATOM 1395 C CA . ILE A 1 180 ? -18.597 -0.756 -5.933 1.00 42.50 180 ILE A CA 1
ATOM 1396 C C . ILE A 1 180 ? -19.140 -2.152 -5.602 1.00 42.50 180 ILE A C 1
ATOM 1398 O O . ILE A 1 180 ? -19.989 -2.673 -6.318 1.00 42.50 180 ILE A O 1
ATOM 1402 N N . PHE A 1 181 ? -18.694 -2.743 -4.491 1.00 48.81 181 PHE A N 1
ATOM 1403 C CA . PHE A 1 181 ? -19.040 -4.119 -4.111 1.00 48.81 181 PHE A CA 1
ATOM 1404 C C . PHE A 1 181 ? -20.223 -4.219 -3.129 1.00 48.81 181 PHE A C 1
ATOM 1406 O O . PHE A 1 181 ? -20.508 -5.296 -2.607 1.00 48.81 181 PHE A O 1
ATOM 1413 N N . GLY A 1 182 ? -20.909 -3.105 -2.849 1.00 48.31 182 GLY A N 1
ATOM 1414 C CA . GLY A 1 182 ? -22.165 -3.073 -2.088 1.00 48.31 182 GLY A CA 1
ATOM 1415 C C . GLY A 1 182 ? -22.051 -3.371 -0.587 1.00 48.31 182 GLY A C 1
ATOM 1416 O O . GLY A 1 182 ? -23.050 -3.696 0.057 1.00 48.31 182 GLY A O 1
ATOM 1417 N N . LYS A 1 183 ? -20.862 -3.261 0.016 1.00 61.44 183 LYS A N 1
ATOM 1418 C CA . LYS A 1 183 ? -20.648 -3.627 1.427 1.00 61.44 183 LYS A CA 1
ATOM 1419 C C . LYS A 1 183 ? -20.805 -2.421 2.362 1.00 61.44 183 LYS A C 1
ATOM 1421 O O . LYS A 1 183 ? -19.821 -1.824 2.782 1.00 61.44 183 LYS A O 1
ATOM 1426 N N . LYS A 1 184 ? -22.036 -2.087 2.767 1.00 64.38 184 LYS A N 1
ATOM 1427 C CA . LYS A 1 184 ? -22.334 -0.929 3.653 1.00 64.38 184 LYS A CA 1
ATOM 1428 C C . LYS A 1 184 ? -21.511 -0.883 4.950 1.00 64.38 184 LYS A C 1
ATOM 1430 O O . LYS A 1 184 ? -21.142 0.194 5.407 1.00 64.38 184 LYS A O 1
ATOM 1435 N N . ILE A 1 185 ? -21.183 -2.042 5.526 1.00 65.94 185 ILE A N 1
ATOM 1436 C CA . ILE A 1 185 ? -20.367 -2.114 6.747 1.00 65.94 185 ILE A CA 1
ATOM 1437 C C . ILE A 1 185 ? -18.938 -1.586 6.526 1.00 65.94 185 ILE A C 1
ATOM 1439 O O . ILE A 1 185 ? -18.366 -0.972 7.418 1.00 65.94 185 ILE A O 1
ATOM 1443 N N . TRP A 1 186 ? -18.402 -1.719 5.310 1.00 69.88 186 TRP A N 1
ATOM 1444 C CA . TRP A 1 186 ? -17.081 -1.213 4.941 1.00 69.88 186 TRP A CA 1
ATOM 1445 C C . TRP A 1 186 ? -17.067 0.310 4.814 1.00 69.88 186 TRP A C 1
ATOM 1447 O O . TRP A 1 186 ? -16.111 0.939 5.246 1.00 69.88 186 TRP A O 1
ATOM 1457 N N . GLN A 1 187 ? -18.147 0.914 4.304 1.00 72.00 187 GLN A N 1
ATOM 1458 C CA . GLN A 1 187 ? -18.279 2.377 4.254 1.00 72.00 187 GLN A CA 1
ATOM 1459 C C . GLN A 1 187 ? -18.288 2.993 5.653 1.00 72.00 187 GLN A C 1
ATOM 1461 O O . GLN A 1 187 ? -17.698 4.049 5.864 1.00 72.00 187 GLN A O 1
ATOM 1466 N N . LYS A 1 188 ? -18.933 2.328 6.620 1.00 84.44 188 LYS A N 1
ATOM 1467 C CA . LYS A 1 188 ? -18.942 2.787 8.013 1.00 84.44 188 LYS A CA 1
ATOM 1468 C C . LYS A 1 188 ? -17.524 2.847 8.580 1.00 84.44 188 LYS A C 1
ATOM 1470 O O . LYS A 1 188 ? -17.137 3.887 9.101 1.00 84.44 188 LYS A O 1
ATOM 1475 N N . PHE A 1 189 ? -16.760 1.761 8.460 1.00 87.25 189 PHE A N 1
ATOM 1476 C CA . PHE A 1 189 ? -15.388 1.725 8.964 1.00 87.25 189 PHE A CA 1
ATOM 1477 C C . PHE A 1 189 ? -14.467 2.682 8.211 1.00 87.25 189 PHE A C 1
ATOM 1479 O O . PHE A 1 189 ? -13.703 3.394 8.850 1.00 87.25 189 PHE A O 1
ATOM 1486 N N . ALA A 1 190 ? -14.602 2.775 6.887 1.00 84.44 190 ALA A N 1
ATOM 1487 C CA . ALA A 1 190 ? -13.889 3.756 6.079 1.00 84.44 190 ALA A CA 1
ATOM 1488 C C . ALA A 1 190 ? -14.100 5.184 6.605 1.00 84.44 190 ALA A C 1
ATOM 1490 O O . ALA A 1 190 ? -13.141 5.899 6.871 1.00 84.44 190 ALA A O 1
ATOM 1491 N N . ASN A 1 191 ? -15.348 5.586 6.848 1.00 88.25 191 ASN A N 1
ATOM 1492 C CA . ASN A 1 191 ? -15.641 6.920 7.371 1.00 88.25 191 ASN A CA 1
ATOM 1493 C C . ASN A 1 191 ? -15.055 7.143 8.772 1.00 88.25 191 ASN A C 1
ATOM 1495 O O . ASN A 1 191 ? -14.542 8.224 9.045 1.00 88.25 191 ASN A O 1
ATOM 1499 N N . GLN A 1 192 ? -15.113 6.135 9.648 1.00 92.94 192 GLN A N 1
ATOM 1500 C CA . GLN A 1 192 ? -14.541 6.219 10.997 1.00 92.94 192 GLN A CA 1
ATOM 1501 C C . GLN A 1 192 ? -13.019 6.382 10.952 1.00 92.94 192 GLN A C 1
ATOM 1503 O O . GLN A 1 192 ? -12.487 7.292 11.578 1.00 92.94 192 GLN A O 1
ATOM 1508 N N . ILE A 1 193 ? -12.335 5.553 10.161 1.00 91.44 193 ILE A N 1
ATOM 1509 C CA . ILE A 1 193 ? -10.878 5.611 9.993 1.00 91.44 193 ILE A CA 1
ATOM 1510 C C . ILE A 1 193 ? -10.473 6.956 9.395 1.00 91.44 193 ILE A C 1
ATOM 1512 O O . ILE A 1 193 ? -9.564 7.596 9.915 1.00 91.44 193 ILE A O 1
ATOM 1516 N N . LYS A 1 194 ? -11.177 7.419 8.353 1.00 90.56 194 LYS A N 1
ATOM 1517 C CA . LYS A 1 194 ? -10.907 8.721 7.737 1.00 90.56 194 LYS A CA 1
ATOM 1518 C C . LYS A 1 194 ? -11.073 9.862 8.738 1.00 90.56 194 LYS A C 1
ATOM 1520 O O . LYS A 1 194 ? -10.201 10.716 8.808 1.00 90.56 194 LYS A O 1
ATOM 1525 N N . SER A 1 195 ? -12.161 9.865 9.512 1.00 94.62 195 SER A N 1
ATOM 1526 C CA . SER A 1 195 ? -12.426 10.908 10.511 1.00 94.62 195 SER A CA 1
ATOM 1527 C C . SER A 1 195 ? -11.313 10.976 11.553 1.00 94.62 195 SER A C 1
ATOM 1529 O O . SER A 1 195 ? -10.749 12.043 11.775 1.00 94.62 195 SER A O 1
ATOM 1531 N N . SER A 1 196 ? -10.936 9.837 12.142 1.00 96.06 196 SER A N 1
ATOM 1532 C CA . SER A 1 196 ? -9.860 9.810 13.136 1.00 96.06 196 SER A CA 1
ATOM 1533 C C . SER A 1 196 ? -8.508 10.186 12.521 1.00 96.06 196 SER A C 1
ATOM 1535 O O . SER A 1 196 ? -7.733 10.910 13.138 1.00 96.06 196 SER A O 1
ATOM 1537 N N . ALA A 1 197 ? -8.228 9.762 11.287 1.00 92.31 197 ALA A N 1
ATOM 1538 C CA . ALA A 1 197 ? -7.014 10.146 10.572 1.00 92.31 197 ALA A CA 1
ATOM 1539 C C . ALA A 1 197 ? -6.964 11.657 10.264 1.00 92.31 197 ALA A C 1
ATOM 1541 O O . ALA A 1 197 ? -5.920 12.282 10.448 1.00 92.31 197 ALA A O 1
ATOM 1542 N N . ASP A 1 198 ? -8.092 12.265 9.875 1.00 91.88 198 ASP A N 1
ATOM 1543 C CA . ASP A 1 198 ? -8.232 13.716 9.698 1.00 91.88 198 ASP A CA 1
ATOM 1544 C C . ASP A 1 198 ? -7.962 14.464 11.016 1.00 91.88 198 ASP A C 1
ATOM 1546 O O . ASP A 1 198 ? -7.280 15.492 11.029 1.00 91.88 198 ASP A O 1
ATOM 1550 N N . GLU A 1 199 ? -8.462 13.953 12.141 1.00 95.56 199 GLU A N 1
ATOM 1551 C CA . GLU A 1 199 ? -8.215 14.528 13.467 1.00 95.56 199 GLU A CA 1
ATOM 1552 C C . GLU A 1 199 ? -6.743 14.439 13.878 1.00 95.56 199 GLU A C 1
ATOM 1554 O O . GLU A 1 199 ? -6.174 15.447 14.304 1.00 95.56 199 GLU A O 1
ATOM 1559 N N . ILE A 1 200 ? -6.104 13.276 13.693 1.00 95.44 200 ILE A N 1
ATOM 1560 C CA . ILE A 1 200 ? -4.672 13.079 13.965 1.00 95.44 200 ILE A CA 1
ATOM 1561 C C . ILE A 1 200 ? -3.840 14.047 13.124 1.00 95.44 200 ILE A C 1
ATOM 1563 O O . ILE A 1 200 ? -2.990 14.753 13.667 1.00 95.44 200 ILE A O 1
ATOM 1567 N N . PHE A 1 201 ? -4.104 14.112 11.817 1.00 91.50 201 PHE A N 1
ATOM 1568 C CA . PHE A 1 201 ? -3.388 14.990 10.894 1.00 91.50 201 PHE A CA 1
ATOM 1569 C C . PHE A 1 201 ? -3.510 16.456 11.324 1.00 91.50 201 PHE A C 1
ATOM 1571 O O . PHE A 1 201 ? -2.510 17.159 11.474 1.00 91.50 201 PHE A O 1
ATOM 1578 N N . ASN A 1 202 ? -4.735 16.915 11.592 1.00 92.88 202 ASN A N 1
ATOM 1579 C CA . ASN A 1 202 ? -4.989 18.295 12.000 1.00 92.88 202 ASN A CA 1
ATOM 1580 C C . ASN A 1 202 ? -4.364 18.635 13.360 1.00 92.88 202 ASN A C 1
ATOM 1582 O O . ASN A 1 202 ? -3.898 19.762 13.545 1.00 92.88 202 ASN A O 1
ATOM 1586 N N . ALA A 1 203 ? -4.355 17.695 14.307 1.00 95.44 203 ALA A N 1
ATOM 1587 C CA . ALA A 1 203 ? -3.695 17.868 15.596 1.00 95.44 203 ALA A CA 1
ATOM 1588 C C . ALA A 1 203 ? -2.169 17.939 15.434 1.00 95.44 203 ALA A C 1
ATOM 1590 O O . ALA A 1 203 ? -1.539 18.856 15.962 1.00 95.44 203 ALA A O 1
ATOM 1591 N N . ALA A 1 204 ? -1.579 17.048 14.634 1.00 90.38 204 ALA A N 1
ATOM 1592 C CA . ALA A 1 204 ? -0.142 17.022 14.371 1.00 90.38 204 ALA A CA 1
ATOM 1593 C C . ALA A 1 204 ? 0.340 18.294 13.656 1.00 90.38 204 ALA A C 1
ATOM 1595 O O . ALA A 1 204 ? 1.326 18.899 14.072 1.00 90.38 204 ALA A O 1
ATOM 1596 N N . MET A 1 205 ? -0.416 18.790 12.670 1.00 90.75 205 MET A N 1
ATOM 1597 C CA . MET A 1 205 ? -0.140 20.069 11.996 1.00 90.75 205 MET A CA 1
ATOM 1598 C C . MET A 1 205 ? -0.166 21.276 12.948 1.00 90.75 205 MET A C 1
ATOM 1600 O O . MET A 1 205 ? 0.468 22.296 12.677 1.00 90.75 205 MET A O 1
ATOM 1604 N N . LYS A 1 206 ? -0.890 21.173 14.069 1.00 95.81 206 LYS A N 1
ATOM 1605 C CA . LYS A 1 206 ? -0.951 22.188 15.133 1.00 95.81 206 LYS A CA 1
ATOM 1606 C C . LYS A 1 206 ? 0.029 21.916 16.281 1.00 95.81 206 LYS A C 1
ATOM 1608 O O . LYS A 1 206 ? 0.028 22.670 17.250 1.00 95.81 206 LYS A O 1
ATOM 1613 N N . ASN A 1 207 ? 0.854 20.869 16.183 1.00 92.62 207 ASN A N 1
ATOM 1614 C CA . ASN A 1 207 ? 1.703 20.351 17.262 1.00 92.62 207 ASN A CA 1
ATOM 1615 C C . ASN A 1 207 ? 0.931 20.002 18.556 1.00 92.62 207 ASN A C 1
ATOM 1617 O O . ASN A 1 207 ? 1.478 20.071 19.656 1.00 92.62 207 ASN A O 1
ATOM 1621 N N . ASP A 1 208 ? -0.339 19.607 18.442 1.00 96.69 208 ASP A N 1
ATOM 1622 C CA . ASP A 1 208 ? -1.183 19.189 19.565 1.00 96.69 208 ASP A CA 1
ATOM 1623 C C . ASP A 1 208 ? -1.039 17.681 19.832 1.00 96.69 208 ASP A C 1
ATOM 1625 O O . ASP A 1 208 ? -1.801 16.853 19.327 1.00 96.69 208 ASP A O 1
ATOM 1629 N N . MET A 1 209 ? -0.068 17.308 20.672 1.00 95.44 209 MET A N 1
ATOM 1630 C CA . MET A 1 209 ? 0.149 15.902 21.040 1.00 95.44 209 MET A CA 1
ATOM 1631 C C . MET A 1 209 ? -1.010 15.274 21.825 1.00 95.44 209 MET A C 1
ATOM 1633 O O . MET A 1 209 ? -1.168 14.052 21.788 1.00 95.44 209 MET A O 1
ATOM 1637 N N . ALA A 1 210 ? -1.817 16.061 22.541 1.00 95.19 210 ALA A N 1
ATOM 1638 C CA . ALA A 1 210 ? -2.979 15.527 23.252 1.00 95.19 210 ALA A CA 1
ATOM 1639 C C . ALA A 1 210 ? -4.092 15.150 22.262 1.00 95.19 210 ALA A C 1
ATOM 1641 O O . ALA A 1 210 ? -4.711 14.091 22.391 1.00 95.19 210 ALA A O 1
ATOM 1642 N N . GLY A 1 211 ? -4.300 15.983 21.239 1.00 95.06 211 GLY A N 1
ATOM 1643 C CA . GLY A 1 211 ? -5.150 15.677 20.090 1.00 95.06 211 GLY A CA 1
ATOM 1644 C C . GLY A 1 211 ? -4.682 14.435 19.334 1.00 95.06 211 GLY A C 1
ATOM 1645 O O . GLY A 1 211 ? -5.478 13.521 19.127 1.00 95.06 211 GLY A O 1
ATOM 1646 N N . VAL A 1 212 ? -3.385 14.345 19.017 1.00 95.69 212 VAL A N 1
ATOM 1647 C CA . VAL A 1 212 ? -2.803 13.180 18.326 1.00 95.69 212 VAL A CA 1
ATOM 1648 C C . VAL A 1 212 ? -3.029 11.883 19.110 1.00 95.69 212 VAL A C 1
ATOM 1650 O O . VAL A 1 212 ? -3.447 10.880 18.529 1.00 95.69 212 VAL A O 1
ATOM 1653 N N . LYS A 1 213 ? -2.783 11.885 20.428 1.00 95.31 213 LYS A N 1
ATOM 1654 C CA . LYS A 1 213 ? -2.974 10.694 21.274 1.00 95.31 213 LYS A CA 1
ATOM 1655 C C . LYS A 1 213 ? -4.426 10.221 21.275 1.00 95.31 213 LYS A C 1
ATOM 1657 O O . LYS A 1 213 ? -4.664 9.042 21.030 1.00 95.31 213 LYS A O 1
ATOM 1662 N N . ARG A 1 214 ? -5.387 11.135 21.457 1.00 95.56 214 ARG A N 1
ATOM 1663 C CA . ARG A 1 214 ? -6.819 10.796 21.387 1.00 95.56 214 ARG A CA 1
ATOM 1664 C C . ARG A 1 214 ? -7.202 10.217 20.029 1.00 95.56 214 ARG A C 1
ATOM 1666 O O . ARG A 1 214 ? -7.776 9.136 19.979 1.00 95.56 214 ARG A O 1
ATOM 1673 N N . GLY A 1 215 ? -6.816 10.876 18.936 1.00 94.44 215 GLY A N 1
ATOM 1674 C CA . GLY A 1 215 ? -7.109 10.378 17.591 1.00 94.44 215 GLY A CA 1
ATOM 1675 C C . GLY A 1 215 ? -6.499 8.994 17.324 1.00 94.44 215 GLY A C 1
ATOM 1676 O O . GLY A 1 215 ? -7.129 8.150 16.687 1.00 94.44 215 GLY A O 1
ATOM 1677 N N . THR A 1 216 ? -5.312 8.718 17.881 1.00 93.94 216 THR A N 1
ATOM 1678 C CA . THR A 1 216 ? -4.645 7.403 17.800 1.00 93.94 216 THR A CA 1
ATOM 1679 C C . THR A 1 216 ? -5.422 6.307 18.542 1.00 93.94 216 THR A C 1
ATOM 1681 O O . THR A 1 216 ? -5.527 5.182 18.056 1.00 93.94 216 THR A O 1
ATOM 1684 N N . GLU A 1 217 ? -5.997 6.613 19.705 1.00 93.88 217 GLU A N 1
ATOM 1685 C CA . GLU A 1 217 ? -6.863 5.679 20.442 1.00 93.88 217 GLU A CA 1
ATOM 1686 C C . GLU A 1 217 ? -8.202 5.447 19.725 1.00 93.88 217 GLU A C 1
ATOM 1688 O O . GLU A 1 217 ? -8.764 4.348 19.758 1.00 93.88 217 GLU A O 1
ATOM 1693 N N . GLU A 1 218 ? -8.731 6.477 19.064 1.00 94.94 218 GLU A N 1
ATOM 1694 C CA . GLU A 1 218 ? -9.999 6.398 18.344 1.00 94.94 218 GLU A CA 1
ATOM 1695 C C . GLU A 1 218 ? -9.901 5.597 17.047 1.00 94.94 218 GLU A C 1
ATOM 1697 O O . GLU A 1 218 ? -10.788 4.780 16.794 1.00 94.94 218 GLU A O 1
ATOM 1702 N N . ILE A 1 219 ? -8.820 5.757 16.273 1.00 93.69 219 ILE A N 1
ATOM 1703 C CA . ILE A 1 219 ? -8.611 5.014 15.020 1.00 93.69 219 ILE A CA 1
ATOM 1704 C C . ILE A 1 219 ? -8.356 3.518 15.259 1.00 93.69 219 ILE A C 1
ATOM 1706 O O . ILE A 1 219 ? -8.696 2.687 14.417 1.00 93.69 219 ILE A O 1
ATOM 1710 N N . GLU A 1 220 ? -7.814 3.141 16.420 1.00 93.38 220 GLU A N 1
ATOM 1711 C CA . GLU A 1 220 ? -7.547 1.738 16.748 1.00 93.38 220 GLU A CA 1
ATOM 1712 C C . GLU A 1 220 ? -8.834 0.906 16.837 1.00 93.38 220 GLU A C 1
ATOM 1714 O O . GLU A 1 220 ? -8.879 -0.225 16.351 1.00 93.38 220 GLU A O 1
ATOM 1719 N N . LYS A 1 221 ? -9.909 1.463 17.406 1.00 92.94 221 LYS A N 1
ATOM 1720 C CA . LYS A 1 221 ? -11.186 0.755 17.606 1.00 92.94 221 LYS A CA 1
ATOM 1721 C C . LYS A 1 221 ? -11.796 0.213 16.302 1.00 92.94 221 LYS A C 1
ATOM 1723 O O . LYS A 1 221 ? -12.027 -0.996 16.231 1.00 92.94 221 LYS A O 1
ATOM 1728 N N . PRO A 1 222 ? -12.070 1.032 15.264 1.00 90.75 222 PRO A N 1
ATOM 1729 C CA . PRO A 1 222 ? -12.637 0.534 14.013 1.00 90.75 222 PRO A CA 1
ATOM 1730 C C . PRO A 1 222 ? -11.697 -0.445 13.300 1.00 90.75 222 PRO A C 1
ATOM 1732 O O . PRO A 1 222 ? -12.173 -1.412 12.706 1.00 90.75 222 PRO A O 1
ATOM 1735 N N . VAL A 1 223 ? -10.379 -0.254 13.398 1.00 87.00 223 VAL A N 1
ATOM 1736 C CA . VAL A 1 223 ? -9.393 -1.160 12.793 1.00 87.00 223 VAL A CA 1
ATOM 1737 C C . VAL A 1 223 ? -9.391 -2.528 13.483 1.00 87.00 223 VAL A C 1
ATOM 1739 O O . VAL A 1 223 ? -9.465 -3.549 12.803 1.00 87.00 223 VAL A O 1
ATOM 1742 N N . GLN A 1 224 ? -9.422 -2.584 14.817 1.00 89.31 224 GLN A N 1
ATOM 1743 C CA . GLN A 1 224 ? -9.543 -3.850 15.555 1.00 89.31 224 GLN A CA 1
ATOM 1744 C C . GLN A 1 224 ? -10.865 -4.571 15.257 1.00 89.31 224 GLN A C 1
ATOM 1746 O O . GLN A 1 224 ? -10.890 -5.790 15.082 1.00 89.31 224 GLN A O 1
ATOM 1751 N N . MET A 1 225 ? -11.968 -3.830 15.124 1.00 88.06 225 MET A N 1
ATOM 1752 C CA . MET A 1 225 ? -13.250 -4.412 14.713 1.00 88.06 225 MET A CA 1
ATOM 1753 C C . MET A 1 225 ? -13.186 -5.007 13.298 1.00 88.06 225 MET A C 1
ATOM 1755 O O . MET A 1 225 ? -13.719 -6.093 13.066 1.00 88.06 225 MET A O 1
ATOM 1759 N N . LEU A 1 226 ? -12.509 -4.344 12.353 1.00 81.00 226 LEU A N 1
ATOM 1760 C CA . LEU A 1 226 ? -12.276 -4.892 11.012 1.00 81.00 226 LEU A CA 1
ATOM 1761 C C . LEU A 1 226 ? -11.460 -6.185 11.046 1.00 81.00 226 LEU A C 1
ATOM 1763 O O . LEU A 1 226 ? -11.813 -7.139 10.349 1.00 81.00 226 LEU A O 1
ATOM 1767 N N . MET A 1 227 ? -10.415 -6.232 11.878 1.00 81.44 227 MET A N 1
ATOM 1768 C CA . MET A 1 227 ? -9.582 -7.425 12.065 1.00 81.44 227 MET A CA 1
ATOM 1769 C C . MET A 1 227 ? -10.389 -8.634 12.556 1.00 81.44 227 MET A C 1
ATOM 1771 O O . MET A 1 227 ? -10.079 -9.760 12.180 1.00 81.44 227 MET A O 1
ATOM 1775 N N . GLN A 1 228 ? -11.440 -8.414 13.352 1.00 82.44 228 GLN A N 1
ATOM 1776 C CA . GLN A 1 228 ? -12.319 -9.477 13.858 1.00 82.44 228 GLN A CA 1
ATOM 1777 C C . GLN A 1 228 ? -13.386 -9.921 12.845 1.00 82.44 228 GLN A C 1
ATOM 1779 O O . GLN A 1 228 ? -13.765 -11.093 12.815 1.00 82.44 228 GLN A O 1
ATOM 1784 N N . LEU A 1 229 ? -13.904 -8.988 12.041 1.00 73.00 229 LEU A N 1
ATOM 1785 C CA . LEU A 1 229 ? -15.020 -9.238 11.119 1.00 73.00 229 LEU A CA 1
ATOM 1786 C C . LEU A 1 229 ? -14.602 -9.929 9.824 1.00 73.00 229 LEU A C 1
ATOM 1788 O O . LEU A 1 229 ? -15.401 -10.628 9.202 1.00 73.00 229 LEU A O 1
ATOM 1792 N N . ILE A 1 230 ? -13.372 -9.698 9.391 1.00 64.12 230 ILE A N 1
ATOM 1793 C CA . ILE A 1 230 ? -12.821 -10.266 8.172 1.00 64.12 230 ILE A CA 1
ATOM 1794 C C . ILE A 1 230 ? -11.852 -11.344 8.638 1.00 64.12 230 ILE A C 1
ATOM 1796 O O . ILE A 1 230 ? -10.879 -11.018 9.310 1.00 64.12 230 ILE A O 1
ATOM 1800 N N . LYS A 1 231 ? -12.130 -12.610 8.327 1.00 57.16 231 LYS A N 1
ATOM 1801 C CA . LYS A 1 231 ? -11.204 -13.720 8.570 1.00 57.16 231 LYS A CA 1
ATOM 1802 C C . LYS A 1 231 ? -10.350 -13.865 7.328 1.00 57.16 231 LYS A C 1
ATOM 1804 O O . LYS A 1 231 ? -10.934 -14.141 6.260 1.00 57.16 231 LYS A O 1
#

Foldseek 3Di:
DPPPVVPPLLQDDDDDQDPVLPPAPVCVVLVVLLVQLSVLLNQLSVLVVCVVVVHPRDLVSNLVSLVSNLVSLCVNLVVCVVVVNVQLNVLSVLLNVLSVVLNVCSVVVHDPVSNVVSNVSNVVSSLVNCLSDLSSLLSVLQVLLVQLVVCLVVVPLVSQLSSLVNLLVSLVSQLVSCVVVVPVLSNVLSVQSNVLSVQLNVCSVVSNSVSNVVSSVSNNVSSVVSNVVRD

Radius of gyration: 18.4 Å; Cα contacts (8 Å, |Δi|>4): 254; chains: 1; bounding box: 46×48×49 Å

Sequence (231 aa):
MKRMARLMVICFVSLLMPAAVLAATGDEAFLSLYRSTAKSTNQLFGLVSSLMDGGETDIAALLGPVDDIRRNSEKLRQLAESAGRKVAADEAGQMALYMNRVGEALRSGTKRHETGMWLARYYLHFNHLLMVSAVTLKEILNAHVQELKAAVSSQNMNDIIHIAEHQRIHAEQMYYTARIFGKKIWQKFANQIKSSADEIFNAAMKNDMAGVKRGTEEIEKPVQMLMQLIK

Mean predicted aligned error: 12.49 Å

Secondary structure (DSSP, 8-state):
--SGGGGSS-----S---TTGGGSSS-HHHHHHHHHHHHHHHHHHHHHHHHHTT----GGGGHHHHHHHHHHHHHHHHHHHHTT-HHHHHHHHHHHHHHHHHHHHHHTT--HHHHHHHHHHHHHHHHHHHHH-HHHHHHHHHHHHHHHHHHHHHT-HHHHHHHHHHHHHHHHHHHHHHHHTT-HHHHHHHHHHHHHHHHHHHHHHTT-HHHHHHHHHHHHHHHHHHHHH--

pLDDT: mean 72.4, std 18.31, range [25.28, 96.69]